Protein AF-0000000084533341 (afdb_homodimer)

Radius of gyration: 22.27 Å; Cα contacts (8 Å, |Δi|>4): 271; chains: 2; bounding box: 54×68×50 Å

Sequence (252 aa):
MRGFGELEAEIMDRLWGWGRPATVREVVDDLQRHRPVAYTTVTTVADILHTKGWLRRDKVGRAWVYEPTCSREAYTAQLMHQALETTPDRAGALLHFVDGMSGDEASALRAALDSALAQVKARDEEMRGFGELEAEIMDRLWGWGRPATVREVVDDLQRHRPVAYTTVTTVADILHTKGWLRRDKVGRAWVYEPTCSREAYTAQLMHQALETTPDRAGALLHFVDGMSGDEASALRAALDSALAQVKARDEE

Solvent-accessible surface area (backbone atoms only — not comparable to full-atom values): 13883 Å² total; per-residue (Å²): 122,81,74,70,52,72,68,55,40,53,53,48,50,49,42,62,70,66,70,50,71,42,36,63,64,58,52,44,60,57,46,47,75,80,41,92,67,55,68,68,57,53,47,50,52,51,49,50,35,32,75,72,56,51,28,44,73,45,78,54,92,93,39,60,29,37,34,67,67,62,53,70,32,48,50,36,16,50,46,30,51,46,31,50,67,75,44,92,53,47,59,56,15,46,36,43,37,50,66,72,45,51,74,68,52,50,50,44,43,49,51,30,47,52,52,47,52,52,49,52,52,52,57,66,73,98,122,83,76,70,53,73,67,54,40,54,53,48,51,50,42,62,70,66,71,48,71,42,36,64,64,59,53,43,60,57,45,47,74,80,40,91,68,55,67,68,57,53,47,50,51,52,48,50,37,32,75,72,56,51,28,43,73,44,77,53,92,95,38,60,29,39,33,68,67,61,53,72,31,48,52,34,17,51,47,30,51,46,29,49,66,74,43,92,54,48,61,55,14,45,36,42,37,51,67,70,46,51,74,68,51,49,51,42,46,49,51,29,49,52,53,47,51,52,49,52,52,52,56,66,72,97

Secondary structure (DSSP, 8-state):
-----HHHHHHHHHHHHHTS-EEHHHHHHHHTTTS---HHHHHHHHHHHHHTTSEEEEEETTEEEEEESS-HHHHHHHHHHHHHTT-S-HHHHHHHHHHT--HHHHHHHHHHHHHHHHHHHHHHH-/-----HHHHHHHHHHHHHTS-EEHHHHHHHHTTTS---HHHHHHHHHHHHHTTSEEEEEETTEEEEEESS-HHHHHHHHHHHHHTT-S-HHHHHHHHHHT--HHHHHHHHHHHHHHHHHHHHHHH-

Nearest PDB structures (foldseek):
  1okr-assembly1_A  TM=6.321E-01  e=1.311E-06  Staphylococcus aureus
  1sax-assembly1_A  TM=6.406E-01  e=5.487E-06  Staphylococcus aureus subsp. aureus N315
  2mh2-assembly1_A  TM=9.119E-01  e=1.331E-04  Mus musculus
  1xsd-assembly1_A-2  TM=6.302E-01  e=2.616E-05  Staphylococcus aureus
  1sd4-asse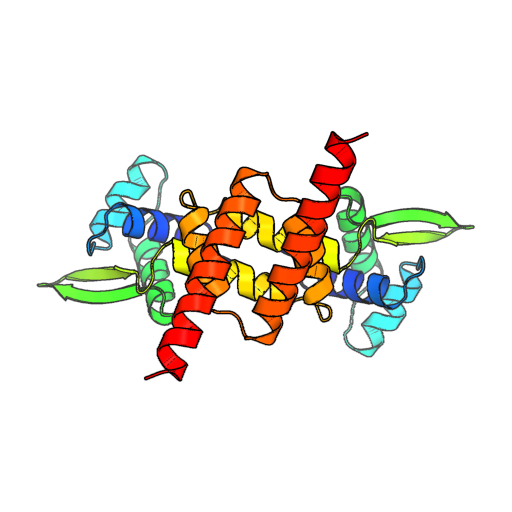mbly1_B  TM=6.349E-01  e=3.180E-05  Staphylococcus aureus

InterPro domains:
  IPR005650 BlaI transcriptional regulatory family [PF03965] (5-114)
  IPR036388 Winged helix-like DNA-binding domain superfamily [G3DSA:1.10.10.10] (1-68)
  IPR036390 Winged helix DNA-binding domain superfamily [SSF46785] (2-114)

Organism: Streptomyces rubellomurinus (strain ATCC 31215) (NCBI:txid359131)

pLDDT: mean 91.76, std 8.53, range [51.78, 98.25]

Structure (mmCIF, N/CA/C/O backbone):
data_AF-0000000084533341-model_v1
#
loop_
_entity.id
_entity.type
_entity.pdbx_description
1 polymer 'CopY family transcriptional regulator'
#
loop_
_atom_site.group_PDB
_atom_site.id
_atom_site.type_symbol
_atom_site.label_atom_id
_atom_site.label_alt_id
_atom_site.label_comp_id
_atom_site.label_asym_id
_atom_site.label_entity_id
_atom_site.label_seq_id
_atom_site.pdbx_PDB_ins_code
_atom_site.Cartn_x
_atom_site.Cartn_y
_atom_site.Cartn_z
_atom_site.occupancy
_atom_site.B_iso_or_equiv
_atom_site.auth_seq_id
_atom_site.auth_comp_id
_atom_site.auth_asym_id
_atom_site.auth_atom_id
_atom_site.pdbx_PDB_model_num
ATOM 1 N N . MET A 1 1 ? -1.725 3.102 -6.605 1 51.78 1 MET A N 1
ATOM 2 C CA . MET A 1 1 ? -1.116 4.395 -6.316 1 51.78 1 MET A CA 1
ATOM 3 C C . MET A 1 1 ? 0.041 4.246 -5.332 1 51.78 1 MET A C 1
ATOM 5 O O . MET A 1 1 ? -0.032 3.445 -4.398 1 51.78 1 MET A O 1
ATOM 9 N N . ARG A 1 2 ? 1.178 4.672 -5.773 1 65.75 2 ARG A N 1
ATOM 10 C CA . ARG A 1 2 ? 2.34 4.664 -4.891 1 65.75 2 ARG A CA 1
ATOM 11 C C . ARG A 1 2 ? 2.209 5.723 -3.805 1 65.75 2 ARG A C 1
ATOM 13 O O . ARG A 1 2 ? 1.542 6.742 -4 1 65.75 2 ARG A O 1
ATOM 20 N N . GLY A 1 3 ? 2.191 5.352 -2.463 1 83.88 3 GLY A N 1
ATOM 21 C CA . GLY A 1 3 ? 2.191 6.266 -1.331 1 83.88 3 GLY A CA 1
ATOM 22 C C . GLY A 1 3 ? 3.064 7.488 -1.549 1 83.88 3 GLY A C 1
ATOM 23 O O . GLY A 1 3 ? 3.502 7.75 -2.67 1 83.88 3 GLY A O 1
ATOM 24 N N . PHE A 1 4 ? 3.076 8.344 -0.683 1 92.31 4 PHE A N 1
ATOM 25 C CA . PHE A 1 4 ? 3.887 9.562 -0.708 1 92.31 4 PHE A CA 1
ATOM 26 C C . PHE A 1 4 ? 5.359 9.219 -0.891 1 92.31 4 PHE A C 1
ATOM 28 O O . PHE A 1 4 ? 5.855 8.242 -0.325 1 92.31 4 PHE A O 1
ATOM 35 N N . GLY A 1 5 ? 5.988 10.055 -1.793 1 91.69 5 GLY A N 1
ATOM 36 C CA . GLY A 1 5 ? 7.441 10.023 -1.729 1 91.69 5 GLY A CA 1
ATOM 37 C C . GLY A 1 5 ? 7.992 10.484 -0.394 1 91.69 5 GLY A C 1
ATOM 38 O O . GLY A 1 5 ? 7.238 10.945 0.469 1 91.69 5 GLY A O 1
ATOM 39 N N . GLU A 1 6 ? 9.305 10.422 -0.25 1 92.75 6 GLU A N 1
ATOM 40 C CA . GLU A 1 6 ? 9.938 10.703 1.035 1 92.75 6 GLU A CA 1
ATOM 41 C C . GLU A 1 6 ? 9.625 12.125 1.499 1 92.75 6 GLU A C 1
ATOM 43 O O . GLU A 1 6 ? 9.094 12.32 2.596 1 92.75 6 GLU A O 1
ATOM 48 N N . LEU A 1 7 ? 9.914 13.047 0.634 1 95.69 7 LEU A N 1
ATOM 49 C CA . LEU A 1 7 ? 9.719 14.438 1.029 1 95.69 7 LEU A CA 1
ATOM 50 C C . LEU A 1 7 ? 8.234 14.758 1.165 1 95.69 7 LEU A C 1
ATOM 52 O O . LEU A 1 7 ? 7.832 15.5 2.061 1 95.69 7 LEU A O 1
ATOM 56 N N . GLU A 1 8 ? 7.387 14.195 0.264 1 96.62 8 GLU A N 1
ATOM 57 C CA . GLU A 1 8 ? 5.941 14.367 0.374 1 96.62 8 GLU A CA 1
ATOM 58 C C . GLU A 1 8 ? 5.43 13.906 1.736 1 96.62 8 GLU A C 1
ATOM 60 O O . GLU A 1 8 ? 4.672 14.617 2.395 1 96.62 8 GLU A O 1
ATOM 65 N N . ALA A 1 9 ? 5.953 12.766 2.076 1 94.94 9 ALA A N 1
ATOM 66 C CA . ALA A 1 9 ? 5.547 12.18 3.352 1 94.94 9 ALA A CA 1
ATOM 67 C C . ALA A 1 9 ? 5.977 13.055 4.523 1 94.94 9 ALA A C 1
ATOM 69 O O . ALA A 1 9 ? 5.219 13.25 5.473 1 94.94 9 ALA A O 1
ATOM 70 N N . GLU A 1 10 ? 7.125 13.547 4.445 1 95.88 10 GLU A N 1
ATOM 71 C CA . GLU A 1 10 ? 7.645 14.391 5.516 1 95.88 10 GLU A CA 1
ATOM 72 C C . GLU A 1 10 ? 6.816 15.664 5.668 1 95.88 10 GLU A C 1
ATOM 74 O O . GLU A 1 10 ? 6.512 16.078 6.785 1 95.88 10 GLU A O 1
ATOM 79 N N . ILE A 1 11 ? 6.488 16.203 4.555 1 97.31 11 ILE A N 1
ATOM 80 C CA . ILE A 1 11 ? 5.688 17.422 4.574 1 97.31 11 ILE A CA 1
ATOM 81 C C . ILE A 1 11 ? 4.309 17.125 5.156 1 97.31 11 ILE A C 1
ATOM 83 O O . ILE A 1 11 ? 3.836 17.828 6.051 1 97.31 11 ILE A O 1
ATOM 87 N N . MET A 1 12 ? 3.717 16.094 4.703 1 97.38 12 MET A N 1
ATOM 88 C CA . MET A 1 12 ? 2.383 15.719 5.164 1 97.38 12 MET A CA 1
ATOM 89 C C . MET A 1 12 ? 2.393 15.383 6.652 1 97.38 12 MET A C 1
ATOM 91 O O . MET A 1 12 ? 1.493 15.789 7.391 1 97.38 12 MET A O 1
ATOM 95 N N . ASP A 1 13 ? 3.42 14.703 7.055 1 95.69 13 ASP A N 1
ATOM 96 C CA . ASP A 1 13 ? 3.539 14.336 8.461 1 95.69 13 ASP A CA 1
ATOM 97 C C . ASP A 1 13 ? 3.549 15.578 9.352 1 95.69 13 ASP A C 1
ATOM 99 O O . ASP A 1 13 ? 2.896 15.602 10.398 1 95.69 13 ASP A O 1
ATOM 103 N N . ARG A 1 14 ? 4.242 16.531 8.961 1 96.5 14 ARG A N 1
ATOM 104 C CA . ARG A 1 14 ? 4.328 17.766 9.742 1 96.5 14 ARG A CA 1
ATOM 105 C C . ARG A 1 14 ? 2.986 18.484 9.773 1 96.5 14 ARG A C 1
ATOM 107 O O . ARG A 1 14 ? 2.529 18.906 10.836 1 96.5 14 ARG A O 1
ATOM 114 N N . LEU A 1 15 ? 2.35 18.562 8.625 1 97.69 15 LEU A N 1
ATOM 115 C CA . LEU A 1 15 ? 1.081 19.281 8.555 1 97.69 15 LEU A CA 1
ATOM 116 C C . LEU A 1 15 ? 0.006 18.578 9.367 1 97.69 15 LEU A C 1
ATOM 118 O O . LEU A 1 15 ? -0.77 19.219 10.078 1 97.69 15 LEU A O 1
ATOM 122 N N . TRP A 1 16 ? -0.055 17.328 9.273 1 97.25 16 TRP A N 1
ATOM 123 C CA . TRP A 1 16 ? -0.99 16.562 10.086 1 97.25 16 TRP A CA 1
ATOM 124 C C . TRP A 1 16 ? -0.675 16.719 11.57 1 97.25 16 TRP A C 1
ATOM 126 O O . TRP A 1 16 ? -1.583 16.859 12.398 1 97.25 16 TRP A O 1
ATOM 136 N N . GLY A 1 17 ? 0.601 16.688 11.914 1 96.12 17 GLY A N 1
ATOM 137 C CA . GLY A 1 17 ? 1.03 16.812 13.297 1 96.12 17 GLY A CA 1
ATOM 138 C C . GLY A 1 17 ? 0.685 18.141 13.914 1 96.12 17 GLY A C 1
ATOM 139 O O . GLY A 1 17 ? 0.294 18.219 15.078 1 96.12 17 GLY A O 1
ATOM 140 N N . TRP A 1 18 ? 0.849 19.188 13.133 1 96.5 18 TRP A N 1
ATOM 141 C CA . TRP A 1 18 ? 0.58 20.531 13.625 1 96.5 18 TRP A CA 1
ATOM 142 C C . TRP A 1 18 ? -0.92 20.781 13.758 1 96.5 18 TRP A C 1
ATOM 144 O O . TRP A 1 18 ? -1.363 21.516 14.641 1 96.5 18 TRP A O 1
ATOM 154 N N . GLY A 1 19 ? -1.721 20.219 12.859 1 95.38 19 GLY A N 1
ATOM 155 C CA . GLY A 1 19 ? -3.166 20.359 12.93 1 95.38 19 GLY A CA 1
ATOM 156 C C . GLY A 1 19 ? -3.643 21.766 12.609 1 95.38 19 GLY A C 1
ATOM 157 O O . GLY A 1 19 ? -4.691 22.203 13.094 1 95.38 19 GLY A O 1
ATOM 158 N N . ARG A 1 20 ? -2.82 22.516 12.008 1 95.25 20 ARG A N 1
ATOM 159 C CA . ARG A 1 20 ? -3.125 23.875 11.578 1 95.25 20 ARG A CA 1
ATOM 160 C C . ARG A 1 20 ? -2.453 24.188 10.25 1 95.25 20 ARG A C 1
ATOM 162 O O . ARG A 1 20 ? -1.479 23.547 9.867 1 95.25 20 ARG A O 1
ATOM 169 N N . PRO A 1 21 ? -3.059 25.188 9.477 1 96.81 21 PRO A N 1
ATOM 170 C CA . PRO A 1 21 ? -2.373 25.625 8.266 1 96.81 21 PRO A CA 1
ATOM 171 C C . PRO A 1 21 ? -0.949 26.109 8.531 1 96.81 21 PRO A C 1
ATOM 173 O O . PRO A 1 21 ? -0.663 26.641 9.609 1 96.81 21 PRO A O 1
ATOM 176 N N . ALA A 1 22 ? -0.079 25.922 7.555 1 97.69 22 ALA A N 1
ATOM 177 C CA . ALA A 1 22 ? 1.312 26.328 7.719 1 97.69 22 ALA A CA 1
ATOM 178 C C . ALA A 1 22 ? 1.888 26.844 6.402 1 97.69 22 ALA A C 1
ATOM 180 O O . ALA A 1 22 ? 1.453 26.438 5.324 1 97.69 22 ALA A O 1
ATOM 181 N N . THR A 1 23 ? 2.865 27.719 6.512 1 97.06 23 THR A N 1
ATOM 182 C CA . THR A 1 23 ? 3.564 28.25 5.348 1 97.06 23 THR A CA 1
ATOM 183 C C . THR A 1 23 ? 4.707 27.328 4.934 1 97.06 23 THR A C 1
ATOM 185 O O . THR A 1 23 ? 5.164 26.5 5.73 1 97.06 23 THR A O 1
ATOM 188 N N . VAL A 1 24 ? 5.094 27.484 3.662 1 96.38 24 VAL A N 1
ATOM 189 C CA . VAL A 1 24 ? 6.258 26.75 3.191 1 96.38 24 VAL A CA 1
ATOM 190 C C . VAL A 1 24 ? 7.461 27.062 4.078 1 96.38 24 VAL A C 1
ATOM 192 O O . VAL A 1 24 ? 8.258 26.172 4.387 1 96.38 24 VAL A O 1
ATOM 195 N N . ARG A 1 25 ? 7.598 28.25 4.547 1 96.25 25 ARG A N 1
ATOM 196 C CA . ARG A 1 25 ? 8.711 28.656 5.395 1 96.25 25 ARG A CA 1
ATOM 197 C C . ARG A 1 25 ? 8.734 27.859 6.695 1 96.25 25 ARG A C 1
ATOM 199 O O . ARG A 1 25 ? 9.789 27.391 7.125 1 96.25 25 ARG A O 1
ATOM 206 N N . GLU A 1 26 ? 7.594 27.75 7.281 1 96.88 26 GLU A N 1
ATOM 207 C CA . GLU A 1 26 ? 7.5 26.984 8.516 1 96.88 26 GLU A CA 1
ATOM 208 C C . GLU A 1 26 ? 7.926 25.531 8.289 1 96.88 26 GLU A C 1
ATOM 210 O O . GLU A 1 26 ? 8.625 24.953 9.125 1 96.88 26 GLU A O 1
ATOM 215 N N . VAL A 1 27 ? 7.523 24.938 7.184 1 97.5 27 VAL A N 1
ATOM 216 C CA . VAL A 1 27 ? 7.844 23.562 6.852 1 97.5 27 VAL A CA 1
ATOM 217 C C . VAL A 1 27 ? 9.344 23.422 6.625 1 97.5 27 VAL A C 1
ATOM 219 O O . VAL A 1 27 ? 9.977 22.5 7.156 1 97.5 27 VAL A O 1
ATOM 222 N N . VAL A 1 28 ? 9.906 24.344 5.91 1 97.19 28 VAL A N 1
ATOM 223 C CA . VAL A 1 28 ? 11.336 24.312 5.594 1 97.19 28 VAL A CA 1
ATOM 224 C C . VAL A 1 28 ? 12.148 24.422 6.875 1 97.19 28 VAL A C 1
ATOM 226 O O . VAL A 1 28 ? 13.094 23.656 7.094 1 97.19 28 VAL A O 1
ATOM 229 N N . ASP A 1 29 ? 11.734 25.422 7.723 1 97.06 29 ASP A N 1
ATOM 230 C CA . ASP A 1 29 ? 12.453 25.641 8.977 1 97.06 29 ASP A CA 1
ATOM 231 C C . ASP A 1 29 ? 12.461 24.391 9.836 1 97.06 29 ASP A C 1
ATOM 233 O O . ASP A 1 29 ? 13.484 24.047 10.43 1 97.06 29 ASP A O 1
ATOM 237 N N . ASP A 1 30 ? 11.367 23.75 9.82 1 97.06 30 ASP A N 1
ATOM 238 C CA . ASP A 1 30 ? 11.266 22.547 10.641 1 97.06 30 ASP A CA 1
ATOM 239 C C . ASP A 1 30 ? 12.062 21.406 10.023 1 97.06 30 ASP A C 1
ATOM 241 O O . ASP A 1 30 ? 12.75 20.672 10.734 1 97.06 30 ASP A O 1
ATOM 245 N N . LEU A 1 31 ? 12 21.203 8.727 1 96.12 31 LEU A N 1
ATOM 246 C CA . LEU A 1 31 ? 12.688 20.125 8.031 1 96.12 31 LEU A CA 1
ATOM 247 C C . LEU A 1 31 ? 14.195 20.297 8.125 1 96.12 31 LEU A C 1
ATOM 249 O O . LEU A 1 31 ? 14.938 19.312 8.242 1 96.12 31 LEU A O 1
ATOM 253 N N . GLN A 1 32 ? 14.625 21.5 8.109 1 94.81 32 GLN A N 1
ATOM 254 C CA . GLN A 1 32 ? 16.062 21.797 8.086 1 94.81 32 GLN A CA 1
ATOM 255 C C . GLN A 1 32 ? 16.719 21.422 9.406 1 94.81 32 GLN A C 1
ATOM 257 O O . GLN A 1 32 ? 17.938 21.297 9.484 1 94.81 32 GLN A O 1
ATOM 262 N N . ARG A 1 33 ? 15.898 21.281 10.438 1 94.12 33 ARG A N 1
ATOM 263 C CA . ARG A 1 33 ? 16.438 20.828 11.711 1 94.12 33 ARG A CA 1
ATOM 264 C C . ARG A 1 33 ? 16.938 19.391 11.617 1 94.12 33 ARG A C 1
ATOM 266 O O . ARG A 1 33 ? 17.766 18.969 12.422 1 94.12 33 ARG A O 1
ATOM 273 N N . HIS A 1 34 ? 16.531 18.641 10.609 1 91.5 34 HIS A N 1
ATOM 274 C CA . HIS A 1 34 ? 16.859 17.219 10.523 1 91.5 34 HIS A CA 1
ATOM 275 C C . HIS A 1 34 ? 17.641 16.922 9.25 1 91.5 34 HIS A C 1
ATOM 277 O O . HIS A 1 34 ? 18.453 15.984 9.219 1 91.5 34 HIS A O 1
ATOM 283 N N . ARG A 1 35 ? 17.297 17.641 8.188 1 91.31 35 ARG A N 1
ATOM 284 C CA . ARG A 1 35 ? 18 17.422 6.922 1 91.31 35 ARG A CA 1
ATOM 285 C C . ARG A 1 35 ? 18.016 18.703 6.082 1 91.31 35 ARG A C 1
ATOM 287 O O . ARG A 1 35 ? 17.094 19.516 6.156 1 91.31 35 ARG A O 1
ATOM 294 N N . PRO A 1 36 ? 19.078 18.812 5.297 1 93.44 36 PRO A N 1
ATOM 295 C CA . PRO A 1 36 ? 19.125 19.953 4.395 1 93.44 36 PRO A CA 1
ATOM 296 C C . PRO A 1 36 ? 18.078 19.875 3.279 1 93.44 36 PRO A C 1
ATOM 298 O O . PRO A 1 36 ? 17.969 18.828 2.623 1 93.44 36 PRO A O 1
ATOM 301 N N . VAL A 1 37 ? 17.266 20.844 3.105 1 95.06 37 VAL A N 1
ATOM 302 C CA . VAL A 1 37 ? 16.281 20.938 2.039 1 95.06 37 VAL A CA 1
ATOM 303 C C . VAL A 1 37 ? 16.125 22.391 1.593 1 95.06 37 VAL A C 1
ATOM 305 O O . VAL A 1 37 ? 16.109 23.297 2.422 1 95.06 37 VAL A O 1
ATOM 308 N N . ALA A 1 38 ? 16.109 22.641 0.304 1 96.25 38 ALA A N 1
ATOM 309 C CA . ALA A 1 38 ? 15.969 23.984 -0.237 1 96.25 38 ALA A CA 1
ATOM 310 C C . ALA A 1 38 ? 14.516 24.438 -0.191 1 96.25 38 ALA A C 1
ATOM 312 O O . ALA A 1 38 ? 13.602 23.641 -0.379 1 96.25 38 ALA A O 1
ATOM 313 N N . TYR A 1 39 ? 14.375 25.781 -0.052 1 96.31 39 TYR A N 1
ATOM 314 C CA . TYR A 1 39 ? 13.047 26.375 -0.06 1 96.31 39 TYR A CA 1
ATOM 315 C C . TYR A 1 39 ? 12.312 26.062 -1.355 1 96.31 39 TYR A C 1
ATOM 317 O O . TYR A 1 39 ? 11.148 25.656 -1.33 1 96.31 39 TYR A O 1
ATOM 325 N N . THR A 1 40 ? 12.922 26.062 -2.457 1 96.31 40 THR A N 1
ATOM 326 C CA . THR A 1 40 ? 12.297 25.859 -3.76 1 96.31 40 THR A CA 1
ATOM 327 C C . THR A 1 40 ? 11.852 24.422 -3.924 1 96.31 40 THR A C 1
ATOM 329 O O . THR A 1 40 ? 10.828 24.141 -4.562 1 96.31 40 THR A O 1
ATOM 332 N N . THR A 1 41 ? 12.609 23.547 -3.314 1 96.31 41 THR A N 1
ATOM 333 C CA . THR A 1 41 ? 12.266 22.125 -3.359 1 96.31 41 THR A CA 1
ATOM 334 C C . THR A 1 41 ? 10.961 21.875 -2.605 1 96.31 41 THR A C 1
ATOM 336 O O . THR A 1 41 ? 10.07 21.188 -3.117 1 96.31 41 THR A O 1
ATOM 339 N N . VAL A 1 42 ? 10.938 22.453 -1.425 1 97.56 42 VAL A N 1
ATOM 340 C CA . VAL A 1 42 ? 9.75 22.266 -0.607 1 97.56 42 VAL A CA 1
ATOM 341 C C . VAL A 1 42 ? 8.547 22.938 -1.276 1 97.56 42 VAL A C 1
ATOM 343 O O . VAL A 1 42 ? 7.449 22.375 -1.303 1 97.56 42 VAL A O 1
ATOM 346 N N . THR A 1 43 ? 8.781 24.031 -1.85 1 97.19 43 THR A N 1
ATOM 347 C CA . THR A 1 43 ? 7.723 24.734 -2.553 1 97.19 43 THR A CA 1
ATOM 348 C C . THR A 1 43 ? 7.172 23.891 -3.699 1 97.19 43 THR A C 1
ATOM 350 O O . THR A 1 43 ? 5.953 23.766 -3.85 1 97.19 43 THR A O 1
ATOM 353 N N . THR A 1 44 ? 8 23.328 -4.41 1 97.75 44 THR A N 1
ATOM 354 C CA . THR A 1 44 ? 7.617 22.5 -5.547 1 97.75 44 THR A CA 1
ATOM 355 C C . THR A 1 44 ? 6.816 21.281 -5.09 1 97.75 44 THR A C 1
ATOM 357 O O . THR A 1 44 ? 5.773 20.969 -5.668 1 97.75 44 THR A O 1
ATOM 360 N N . VAL A 1 45 ? 7.289 20.672 -4.082 1 98.19 45 VAL A N 1
ATOM 361 C CA . VAL A 1 45 ? 6.621 19.469 -3.6 1 98.19 45 VAL A CA 1
ATOM 362 C C . VAL A 1 45 ? 5.258 19.828 -3.014 1 98.19 45 VAL A C 1
ATOM 364 O O . VAL A 1 45 ? 4.281 19.109 -3.203 1 98.19 45 VAL A O 1
ATOM 367 N N . ALA A 1 46 ? 5.191 20.953 -2.301 1 98 46 ALA A N 1
ATOM 368 C CA . ALA A 1 46 ? 3.912 21.422 -1.767 1 98 46 ALA A CA 1
ATOM 369 C C . ALA A 1 46 ? 2.92 21.703 -2.891 1 98 46 ALA A C 1
ATOM 371 O O . ALA A 1 46 ? 1.734 21.375 -2.777 1 98 46 ALA A O 1
ATOM 372 N N . ASP A 1 47 ? 3.402 22.25 -3.941 1 97.25 47 ASP A N 1
ATOM 373 C CA . ASP A 1 47 ? 2.561 22.547 -5.102 1 97.25 47 ASP A CA 1
ATOM 374 C C . ASP A 1 47 ? 2.055 21.25 -5.746 1 97.25 47 ASP A C 1
ATOM 376 O O . ASP A 1 47 ? 0.909 21.188 -6.191 1 97.25 47 ASP A O 1
ATOM 380 N N . ILE A 1 48 ? 2.914 20.297 -5.832 1 97.88 48 ILE A N 1
ATOM 381 C CA . ILE A 1 48 ? 2.535 19 -6.367 1 97.88 48 ILE A CA 1
ATOM 382 C C . ILE A 1 48 ? 1.449 18.375 -5.488 1 97.88 48 ILE A C 1
ATOM 384 O O . ILE A 1 48 ? 0.45 17.859 -6 1 97.88 48 ILE A O 1
ATOM 388 N N . LEU A 1 49 ? 1.663 18.453 -4.234 1 98.06 49 LEU A N 1
ATOM 389 C CA . LEU A 1 49 ? 0.68 17.922 -3.303 1 98.06 49 LEU A CA 1
ATOM 390 C C . LEU A 1 49 ? -0.657 18.641 -3.447 1 98.06 49 LEU A C 1
ATOM 392 O O . LEU A 1 49 ? -1.717 18.016 -3.354 1 98.06 49 LEU A O 1
ATOM 396 N N . HIS A 1 50 ? -0.598 19.906 -3.646 1 98.06 50 HIS A N 1
ATOM 397 C CA . HIS A 1 50 ? -1.808 20.688 -3.869 1 98.06 50 HIS A CA 1
ATOM 398 C C . HIS A 1 50 ? -2.498 20.281 -5.164 1 98.06 50 HIS A C 1
ATOM 400 O O . HIS A 1 50 ? -3.715 20.094 -5.191 1 98.06 50 HIS A O 1
ATOM 406 N N . THR A 1 51 ? -1.733 20.141 -6.234 1 97.44 51 THR A N 1
ATOM 407 C CA . THR A 1 51 ? -2.275 19.766 -7.539 1 97.44 51 THR A CA 1
ATOM 408 C C . THR A 1 51 ? -2.93 18.391 -7.477 1 97.44 51 THR A C 1
ATOM 410 O O . THR A 1 51 ? -3.949 18.156 -8.125 1 97.44 51 THR A O 1
ATOM 413 N N . LYS A 1 52 ? -2.359 17.562 -6.656 1 95.25 52 LYS A N 1
ATOM 414 C CA . LYS A 1 52 ? -2.887 16.203 -6.52 1 95.25 52 LYS A CA 1
ATOM 415 C C . LYS A 1 52 ? -4.09 16.172 -5.578 1 95.25 52 LYS A C 1
ATOM 417 O O . LYS A 1 52 ? -4.707 15.125 -5.387 1 95.25 52 LYS A O 1
ATOM 422 N N . GLY A 1 53 ? -4.348 17.266 -4.926 1 96.81 53 GLY A N 1
ATOM 423 C CA . GLY A 1 53 ? -5.539 17.375 -4.102 1 96.81 53 GLY A CA 1
ATOM 424 C C . GLY A 1 53 ? -5.301 17.016 -2.648 1 96.81 53 GLY A C 1
ATOM 425 O O . GLY A 1 53 ? -6.242 16.922 -1.86 1 96.81 53 GLY A O 1
ATOM 426 N N . TRP A 1 54 ? -4.039 16.844 -2.232 1 96.94 54 TRP A N 1
ATOM 427 C CA . TRP A 1 54 ? -3.721 16.438 -0.865 1 96.94 54 TRP A CA 1
ATOM 428 C C . TRP A 1 54 ? -3.621 17.656 0.047 1 96.94 54 TRP A C 1
ATOM 430 O O . TRP A 1 54 ? -3.74 17.531 1.269 1 96.94 54 TRP A O 1
ATOM 440 N N . LEU A 1 55 ? -3.398 18.797 -0.571 1 98.25 55 LEU A N 1
ATOM 441 C CA . LEU A 1 55 ? -3.338 20.062 0.165 1 98.25 55 LEU A CA 1
ATOM 442 C C . LEU A 1 55 ? -4.273 21.094 -0.45 1 98.25 55 LEU A C 1
ATOM 444 O O . LEU A 1 55 ? -4.457 21.125 -1.669 1 98.25 55 LEU A O 1
ATOM 448 N N . ARG A 1 56 ? -4.824 21.828 0.357 1 98 56 ARG A N 1
ATOM 449 C CA . ARG A 1 56 ? -5.434 23.094 -0.061 1 98 56 ARG A CA 1
ATOM 450 C C . ARG A 1 56 ? -4.578 24.281 0.355 1 98 56 ARG A C 1
ATOM 452 O O . ARG A 1 56 ? -3.855 24.219 1.352 1 98 56 ARG A O 1
ATOM 459 N N . ARG A 1 57 ? -4.664 25.297 -0.442 1 95.88 57 ARG A N 1
ATOM 460 C CA . ARG A 1 57 ? -3.871 26.469 -0.087 1 95.88 57 ARG A CA 1
ATOM 461 C C . ARG A 1 57 ? -4.723 27.734 -0.122 1 95.88 57 ARG A C 1
ATOM 463 O O . ARG A 1 57 ? -5.664 27.828 -0.909 1 95.88 57 ARG A O 1
ATOM 470 N N . ASP A 1 58 ? -4.414 28.531 0.787 1 95.31 58 ASP A N 1
ATOM 471 C CA . ASP A 1 58 ? -5.027 29.859 0.874 1 95.31 58 ASP A CA 1
ATOM 472 C C . ASP A 1 58 ? -3.969 30.938 0.999 1 95.31 58 ASP A C 1
ATOM 474 O O . ASP A 1 58 ? -2.852 30.688 1.449 1 95.31 58 ASP A O 1
ATOM 478 N N . LYS A 1 59 ? -4.387 32.062 0.529 1 93.06 59 LYS A N 1
ATOM 479 C CA . LYS A 1 59 ? -3.471 33.188 0.646 1 93.06 59 LYS A CA 1
ATOM 480 C C . LYS A 1 59 ? -3.717 33.969 1.935 1 93.06 59 LYS A C 1
ATOM 482 O O . LYS A 1 59 ? -4.852 34.344 2.225 1 93.06 59 LYS A O 1
ATOM 487 N N . VAL A 1 60 ? -2.748 34.094 2.711 1 90.62 60 VAL A N 1
ATOM 488 C CA . VAL A 1 60 ? -2.783 34.906 3.904 1 90.62 60 VAL A CA 1
ATOM 489 C C . VAL A 1 60 ? -1.69 35.969 3.822 1 90.62 60 VAL A C 1
ATOM 491 O O . VAL A 1 60 ? -0.506 35.688 3.982 1 90.62 60 VAL A O 1
ATOM 494 N N . GLY A 1 61 ? -2.166 37.312 3.725 1 93.25 61 GLY A N 1
ATOM 495 C CA . GLY A 1 61 ? -1.177 38.344 3.426 1 93.25 61 GLY A CA 1
ATOM 496 C C . GLY A 1 61 ? -0.435 38.094 2.127 1 93.25 61 GLY A C 1
ATOM 497 O O . GLY A 1 61 ? -1.053 37.969 1.066 1 93.25 61 GLY A O 1
ATOM 498 N N . ARG A 1 62 ? 0.842 37.938 2.182 1 91.69 62 ARG A N 1
ATOM 499 C CA . ARG A 1 62 ? 1.653 37.719 0.985 1 91.69 62 ARG A CA 1
ATOM 500 C C . ARG A 1 62 ? 2.131 36.281 0.879 1 91.69 62 ARG A C 1
ATOM 502 O O . ARG A 1 62 ? 2.912 35.938 -0.012 1 91.69 62 ARG A O 1
ATOM 509 N N . ALA A 1 63 ? 1.581 35.469 1.759 1 92 63 ALA A N 1
ATOM 510 C CA . ALA A 1 63 ? 2.102 34.094 1.767 1 92 63 ALA A CA 1
ATOM 511 C C . ALA A 1 63 ? 0.979 33.094 1.581 1 92 63 ALA A C 1
ATOM 513 O O . ALA A 1 63 ? -0.141 33.312 2.057 1 92 63 ALA A O 1
ATOM 514 N N . TRP A 1 64 ? 1.378 32.031 0.852 1 93.94 64 TRP A N 1
ATOM 515 C CA . TRP A 1 64 ? 0.487 30.875 0.777 1 93.94 64 TRP A CA 1
ATOM 516 C C . TRP A 1 64 ? 0.564 30.047 2.053 1 93.94 64 TRP A C 1
ATOM 518 O O . TRP A 1 64 ? 1.65 29.828 2.596 1 93.94 64 TRP A O 1
ATOM 528 N N . VAL A 1 65 ? -0.653 29.609 2.486 1 97.31 65 VAL A N 1
ATOM 529 C CA . VAL A 1 65 ? -0.709 28.672 3.6 1 97.31 65 VAL A CA 1
ATOM 530 C C . VAL A 1 65 ? -1.355 27.359 3.139 1 97.31 65 VAL A C 1
ATOM 532 O O . VAL A 1 65 ? -2.334 27.375 2.387 1 97.31 65 VAL A O 1
ATOM 535 N N . TYR A 1 66 ? -0.781 26.266 3.613 1 98.12 66 TYR A N 1
ATOM 536 C CA . TYR A 1 66 ? -1.223 24.953 3.172 1 98.12 66 TYR A CA 1
ATOM 537 C C . TYR A 1 66 ? -1.859 24.172 4.316 1 98.12 66 TYR A C 1
ATOM 539 O O . TYR A 1 66 ? -1.399 24.25 5.461 1 98.12 66 TYR A O 1
ATOM 547 N N . GLU A 1 67 ? -2.879 23.422 3.975 1 98 67 GLU A N 1
ATOM 548 C CA . GLU A 1 67 ? -3.549 22.531 4.922 1 98 67 GLU A CA 1
ATOM 549 C C . GLU A 1 67 ? -3.951 21.219 4.258 1 98 67 GLU A C 1
ATOM 551 O O . GLU A 1 67 ? -4.414 21.203 3.117 1 98 67 GLU A O 1
ATOM 556 N N . PRO A 1 68 ? -3.809 20.109 5.027 1 98.19 68 PRO A N 1
ATOM 557 C CA . PRO A 1 68 ? -4.219 18.828 4.449 1 98.19 68 PRO A CA 1
ATOM 558 C C . PRO A 1 68 ? -5.711 18.766 4.145 1 98.19 68 PRO A C 1
ATOM 560 O O . PRO A 1 68 ? -6.523 19.281 4.91 1 98.19 68 PRO A O 1
ATOM 563 N N . THR A 1 69 ? -6.086 18.078 3.029 1 97.88 69 THR A N 1
ATOM 564 C CA . THR A 1 69 ? -7.48 17.953 2.627 1 97.88 69 THR A CA 1
ATOM 565 C C . THR A 1 69 ? -8.109 16.703 3.23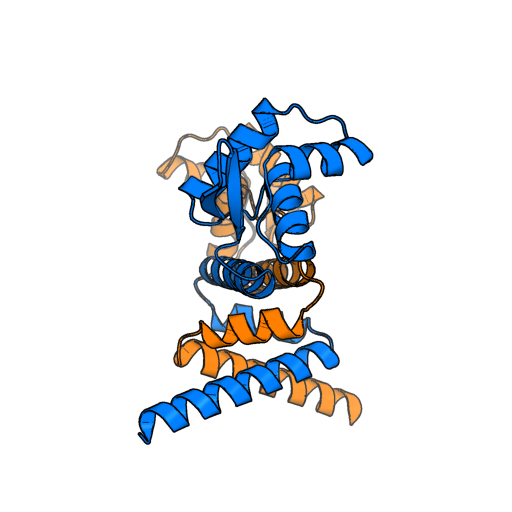2 1 97.88 69 THR A C 1
ATOM 567 O O . THR A 1 69 ? -9.312 16.484 3.094 1 97.88 69 THR A O 1
ATOM 570 N N . CYS A 1 70 ? -7.305 15.891 3.938 1 96.25 70 CYS A N 1
ATOM 571 C CA . CYS A 1 70 ? -7.777 14.68 4.605 1 96.25 70 CYS A CA 1
ATOM 572 C C . CYS A 1 70 ? -6.934 14.375 5.836 1 96.25 70 CYS A C 1
ATOM 574 O O . CYS A 1 70 ? -5.84 14.914 5.996 1 96.25 70 CYS A O 1
ATOM 576 N N . SER A 1 71 ? -7.5 13.586 6.738 1 96.38 71 SER A N 1
ATOM 577 C CA . SER A 1 71 ? -6.746 13.172 7.922 1 96.38 71 SER A CA 1
ATOM 578 C C . SER A 1 71 ? -5.707 12.109 7.574 1 96.38 71 SER A C 1
ATOM 580 O O . SER A 1 71 ? -5.766 11.508 6.504 1 96.38 71 SER A O 1
ATOM 582 N N . ARG A 1 72 ? -4.77 11.945 8.453 1 95.88 72 ARG A N 1
ATOM 583 C CA . ARG A 1 72 ? -3.773 10.891 8.305 1 95.88 72 ARG A CA 1
ATOM 584 C C . ARG A 1 72 ? -4.438 9.523 8.203 1 95.88 72 ARG A C 1
ATOM 586 O O . ARG A 1 72 ? -4.039 8.695 7.383 1 95.88 72 ARG A O 1
ATOM 593 N N . GLU A 1 73 ? -5.457 9.367 8.953 1 95.5 73 GLU A N 1
ATOM 594 C CA . GLU A 1 73 ? -6.184 8.102 8.984 1 95.5 73 GLU A CA 1
ATOM 595 C C . GLU A 1 73 ? -6.902 7.848 7.66 1 95.5 73 GLU A C 1
ATOM 597 O O . GLU A 1 73 ? -6.918 6.723 7.164 1 95.5 73 GLU A O 1
ATOM 602 N N . ALA A 1 74 ? -7.484 8.867 7.113 1 95.88 74 ALA A N 1
ATOM 603 C CA . ALA A 1 74 ? -8.164 8.75 5.828 1 95.88 74 ALA A CA 1
ATOM 604 C C . ALA A 1 74 ? -7.18 8.406 4.715 1 95.88 74 ALA A C 1
ATOM 606 O O . ALA A 1 74 ? -7.492 7.621 3.818 1 95.88 74 ALA A O 1
ATOM 607 N N . TYR A 1 75 ? -6.027 9.016 4.801 1 95.5 75 TYR A N 1
ATOM 608 C CA . TYR A 1 75 ? -4.988 8.711 3.826 1 95.5 75 TYR A CA 1
ATOM 609 C C . TYR A 1 75 ? -4.555 7.254 3.924 1 95.5 75 TYR A C 1
ATOM 611 O O . TYR A 1 75 ? -4.422 6.57 2.906 1 95.5 75 TYR A O 1
ATOM 619 N N . THR A 1 76 ? -4.309 6.773 5.102 1 95.5 76 THR A N 1
ATOM 620 C CA . THR A 1 76 ? -3.928 5.383 5.324 1 95.5 76 THR A CA 1
ATOM 621 C C . THR A 1 76 ? -4.992 4.438 4.773 1 95.5 76 THR A C 1
ATOM 623 O O . THR A 1 76 ? -4.668 3.453 4.105 1 95.5 76 THR A O 1
ATOM 626 N N . ALA A 1 77 ? -6.25 4.766 5.008 1 95.38 77 ALA A N 1
ATOM 627 C CA . ALA A 1 77 ? -7.355 3.967 4.484 1 95.38 77 ALA A CA 1
ATOM 628 C C . ALA A 1 77 ? -7.328 3.92 2.961 1 95.38 77 ALA A C 1
ATOM 630 O O . ALA A 1 77 ? -7.609 2.881 2.359 1 95.38 77 ALA A O 1
ATOM 631 N N . GLN A 1 78 ? -7.066 5.047 2.367 1 94.31 78 GLN A N 1
ATOM 632 C CA . GLN A 1 78 ? -6.98 5.098 0.912 1 94.31 78 GLN A CA 1
ATOM 633 C C . GLN A 1 78 ? -5.879 4.176 0.392 1 94.31 78 GLN A C 1
ATOM 635 O O . GLN A 1 78 ? -6.055 3.508 -0.63 1 94.31 78 GLN A O 1
ATOM 640 N N . LEU A 1 79 ? -4.797 4.141 1.118 1 94.62 79 LEU A N 1
ATOM 641 C CA . LEU A 1 79 ? -3.715 3.234 0.747 1 94.62 79 LEU A CA 1
ATOM 642 C C . LEU A 1 79 ? -4.168 1.781 0.832 1 94.62 79 LEU A C 1
ATOM 644 O O . LEU A 1 79 ? -3.824 0.967 -0.028 1 94.62 79 LEU A O 1
ATOM 648 N N . MET A 1 80 ? -4.898 1.485 1.829 1 95.25 80 MET A N 1
ATOM 649 C CA . MET A 1 80 ? -5.414 0.13 1.996 1 95.25 80 MET A CA 1
ATOM 650 C C . MET A 1 80 ? -6.363 -0.234 0.859 1 95.25 80 MET A C 1
ATOM 652 O O . MET A 1 80 ? -6.32 -1.352 0.342 1 95.25 80 MET A O 1
ATOM 656 N N . HIS A 1 81 ? -7.203 0.706 0.458 1 94.69 81 HIS A N 1
ATOM 657 C CA . HIS A 1 81 ? -8.109 0.457 -0.659 1 94.69 81 HIS A CA 1
ATOM 658 C C . HIS A 1 81 ? -7.332 0.21 -1.949 1 94.69 81 HIS A C 1
ATOM 660 O O . HIS A 1 81 ? -7.684 -0.681 -2.727 1 94.69 81 HIS A O 1
ATOM 666 N N . GLN A 1 82 ? -6.359 0.98 -2.127 1 93.12 82 GLN A N 1
ATOM 667 C CA . GLN A 1 82 ? -5.535 0.814 -3.318 1 93.12 82 GLN A CA 1
ATOM 668 C C . GLN A 1 82 ? -4.883 -0.565 -3.348 1 93.12 82 GLN A C 1
ATOM 670 O O . GLN A 1 82 ? -4.812 -1.201 -4.402 1 93.12 82 GLN A O 1
ATOM 675 N N . ALA A 1 83 ? -4.406 -0.987 -2.188 1 93.62 83 ALA A N 1
ATOM 676 C CA . ALA A 1 83 ? -3.848 -2.332 -2.084 1 93.62 83 ALA A CA 1
ATOM 677 C C . ALA A 1 83 ? -4.883 -3.387 -2.465 1 93.62 83 ALA A C 1
ATOM 679 O O . ALA A 1 83 ? -4.594 -4.293 -3.25 1 93.62 83 ALA A O 1
ATOM 680 N N . LEU A 1 84 ? -6.055 -3.25 -1.996 1 93.12 84 LEU A N 1
ATOM 681 C CA . LEU A 1 84 ? -7.125 -4.211 -2.227 1 93.12 84 LEU A CA 1
ATOM 682 C C . LEU A 1 84 ? -7.52 -4.242 -3.699 1 93.12 84 LEU A C 1
ATOM 684 O O . LEU A 1 84 ? -7.949 -5.281 -4.211 1 93.12 84 LEU A O 1
ATOM 688 N N . GLU A 1 85 ? -7.305 -3.189 -4.426 1 91 85 GLU A N 1
ATOM 689 C CA . GLU A 1 85 ? -7.68 -3.076 -5.832 1 91 85 GLU A CA 1
ATOM 690 C C . GLU A 1 85 ? -6.727 -3.867 -6.727 1 91 85 GLU A C 1
ATOM 692 O O . GLU A 1 85 ? -7.027 -4.125 -7.891 1 91 85 GLU A O 1
ATOM 697 N N . THR A 1 86 ? -5.605 -4.266 -6.156 1 88.5 86 THR A N 1
ATOM 698 C CA . THR A 1 86 ? -4.582 -4.914 -6.969 1 88.5 86 THR A CA 1
ATOM 699 C C . THR A 1 86 ? -4.902 -6.395 -7.16 1 88.5 86 THR A C 1
ATOM 701 O O . THR A 1 86 ? -4.199 -7.094 -7.895 1 88.5 86 THR A O 1
ATOM 704 N N . THR A 1 87 ? -5.902 -6.883 -6.512 1 91.25 87 THR A N 1
ATOM 705 C CA . THR A 1 87 ? -6.215 -8.305 -6.609 1 91.25 87 THR A CA 1
ATOM 706 C C . THR A 1 87 ? -7.645 -8.508 -7.102 1 91.25 87 THR A C 1
ATOM 708 O O . THR A 1 87 ? -8.555 -7.773 -6.711 1 91.25 87 THR A O 1
ATOM 711 N N . PRO A 1 88 ? -7.801 -9.516 -7.992 1 91.62 88 PRO A N 1
ATOM 712 C CA . PRO A 1 88 ? -9.172 -9.859 -8.383 1 91.62 88 PRO A CA 1
ATOM 713 C C . PRO A 1 88 ? -9.945 -10.555 -7.258 1 91.62 88 PRO A C 1
ATOM 715 O O . PRO A 1 88 ? -11.164 -10.422 -7.176 1 91.62 88 PRO A O 1
ATOM 718 N N . ASP A 1 89 ? -9.297 -11.281 -6.41 1 92.94 89 ASP A N 1
ATOM 719 C CA . ASP A 1 89 ? -9.93 -11.984 -5.301 1 92.94 89 ASP A CA 1
ATOM 720 C C . ASP A 1 89 ? -9.852 -11.172 -4.012 1 92.94 89 ASP A C 1
ATOM 722 O O . ASP A 1 89 ? -9.047 -11.469 -3.127 1 92.94 89 ASP A O 1
ATOM 726 N N . ARG A 1 90 ? -10.773 -10.266 -3.893 1 92.94 90 ARG A N 1
ATOM 727 C CA . ARG A 1 90 ? -10.773 -9.352 -2.754 1 92.94 90 ARG A CA 1
ATOM 728 C C . ARG A 1 90 ? -11.102 -10.086 -1.46 1 92.94 90 ARG A C 1
ATOM 730 O O . ARG A 1 90 ? -10.492 -9.828 -0.419 1 92.94 90 ARG A O 1
ATOM 737 N N . ALA A 1 91 ? -12.008 -10.969 -1.566 1 91.81 91 ALA A N 1
ATOM 738 C CA . ALA A 1 91 ? -12.398 -11.734 -0.387 1 91.81 91 ALA A CA 1
ATOM 739 C C . ALA A 1 91 ? -11.227 -12.539 0.164 1 91.81 91 ALA A C 1
ATOM 741 O O . ALA A 1 91 ? -11.008 -12.57 1.377 1 91.81 91 ALA A O 1
ATOM 742 N N . GLY A 1 92 ? -10.484 -13.195 -0.719 1 93.88 92 GLY A N 1
ATOM 743 C CA . GLY A 1 92 ? -9.297 -13.922 -0.299 1 93.88 92 GLY A CA 1
ATOM 744 C C . GLY A 1 92 ? -8.258 -13.039 0.357 1 93.88 92 GLY A C 1
ATOM 745 O O . GLY A 1 92 ? -7.645 -13.43 1.354 1 93.88 92 GLY A O 1
ATOM 746 N N . ALA A 1 93 ? -8.055 -11.883 -0.186 1 95.31 93 ALA A N 1
ATOM 747 C CA . ALA A 1 93 ? -7.09 -10.938 0.367 1 95.31 93 ALA A CA 1
ATOM 748 C C . ALA A 1 93 ? -7.508 -10.484 1.766 1 95.31 93 ALA A C 1
ATOM 750 O O . ALA A 1 93 ? -6.672 -10.406 2.672 1 95.31 93 ALA A O 1
ATOM 751 N N . LEU A 1 94 ? -8.781 -10.203 1.91 1 94.88 94 LEU A N 1
ATOM 752 C CA . LEU A 1 94 ? -9.297 -9.758 3.203 1 94.88 94 LEU A CA 1
ATOM 753 C C . LEU A 1 94 ? -9.141 -10.852 4.254 1 94.88 94 LEU A C 1
ATOM 755 O O . LEU A 1 94 ? -8.82 -10.57 5.41 1 94.88 94 LEU A O 1
ATOM 759 N N . LEU A 1 95 ? -9.328 -12.109 3.842 1 93.12 95 LEU A N 1
ATOM 760 C CA . LEU A 1 95 ? -9.117 -13.234 4.742 1 93.12 95 LEU A CA 1
ATOM 761 C C . LEU A 1 95 ? -7.668 -13.297 5.215 1 93.12 95 LEU A C 1
ATOM 763 O O . LEU A 1 95 ? -7.406 -13.453 6.406 1 93.12 95 LEU A O 1
ATOM 767 N N . HIS A 1 96 ? -6.742 -13.18 4.297 1 94.69 96 HIS A N 1
ATOM 768 C CA . HIS A 1 96 ? -5.324 -13.18 4.648 1 94.69 96 HIS A CA 1
ATOM 769 C C . HIS A 1 96 ? -4.973 -11.984 5.523 1 94.69 96 HIS A C 1
ATOM 771 O O . HIS A 1 96 ? -4.152 -12.102 6.438 1 94.69 96 HIS A O 1
ATOM 777 N N . PHE A 1 97 ? -5.582 -10.836 5.27 1 96.06 97 PHE A N 1
ATOM 778 C CA . PHE A 1 97 ? -5.352 -9.609 6.027 1 96.06 97 PHE A CA 1
ATOM 779 C C . PHE A 1 97 ? -5.734 -9.797 7.492 1 96.06 97 PHE A C 1
ATOM 781 O O . PHE A 1 97 ? -4.961 -9.461 8.391 1 96.06 97 PHE A O 1
ATOM 788 N N . VAL A 1 98 ? -6.844 -10.398 7.684 1 94.62 98 VAL A N 1
ATOM 789 C CA . VAL A 1 98 ? -7.363 -10.617 9.031 1 94.62 98 VAL A CA 1
ATOM 790 C C . VAL A 1 98 ? -6.516 -11.664 9.75 1 94.62 98 VAL A C 1
ATOM 792 O O . VAL A 1 98 ? -6.227 -11.523 10.938 1 94.62 98 VAL A O 1
ATOM 795 N N . ASP A 1 99 ? -6.129 -12.656 9.062 1 92.06 99 ASP A N 1
ATOM 796 C CA . ASP A 1 99 ? -5.324 -13.734 9.633 1 92.06 99 ASP A CA 1
ATOM 797 C C . ASP A 1 99 ? -4.004 -13.195 10.188 1 92.06 99 ASP A C 1
ATOM 799 O O . ASP A 1 99 ? -3.445 -13.766 11.133 1 92.06 99 ASP A O 1
ATOM 803 N N . GLY A 1 100 ? -3.566 -12.109 9.633 1 92 100 GLY A N 1
ATOM 804 C CA . GLY A 1 100 ? -2.289 -11.547 10.039 1 92 100 GLY A CA 1
ATOM 805 C C . GLY A 1 100 ? -2.422 -10.477 11.102 1 92 100 GLY A C 1
ATOM 806 O O . GLY A 1 100 ? -1.431 -9.852 11.492 1 92 100 GLY A O 1
ATOM 807 N N . MET A 1 101 ? -3.541 -10.305 11.633 1 91.5 101 MET A N 1
ATOM 808 C CA . MET A 1 101 ? -3.777 -9.242 12.609 1 91.5 101 MET A CA 1
ATOM 809 C C . MET A 1 101 ? -3.584 -9.766 14.031 1 91.5 101 MET A C 1
ATOM 811 O O . MET A 1 101 ? -3.832 -10.945 14.305 1 91.5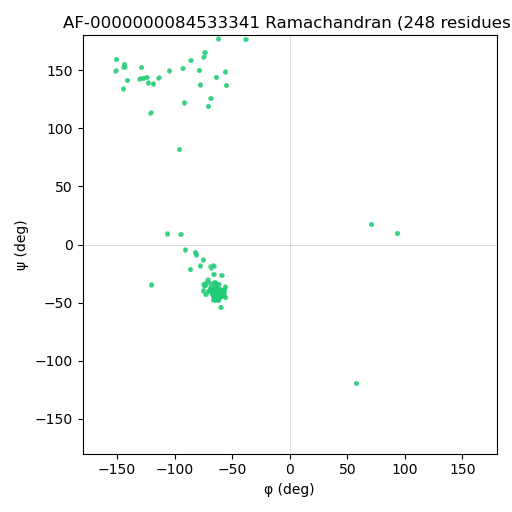 101 MET A O 1
ATOM 815 N N . SER A 1 102 ? -3.195 -8.734 14.805 1 87.38 102 SER A N 1
ATOM 816 C CA . SER A 1 102 ? -3.215 -9.031 16.234 1 87.38 102 SER A CA 1
ATOM 817 C C . SER A 1 102 ? -4.641 -9.086 16.766 1 87.38 102 SER A C 1
ATOM 819 O O . SER A 1 102 ? -5.574 -8.625 16.109 1 87.38 102 SER A O 1
ATOM 821 N N . GLY A 1 103 ? -4.793 -9.648 18 1 84.56 103 GLY A N 1
ATOM 822 C CA . GLY A 1 103 ? -6.098 -9.672 18.641 1 84.56 103 GLY A CA 1
ATOM 823 C C . GLY A 1 103 ? -6.703 -8.289 18.812 1 84.56 103 GLY A C 1
ATOM 824 O O . GLY A 1 103 ? -7.891 -8.094 18.547 1 84.56 103 GLY A O 1
ATOM 825 N N . ASP A 1 104 ? -5.848 -7.359 19.156 1 85.62 104 ASP A N 1
ATOM 826 C CA . ASP A 1 104 ? -6.309 -5.988 19.344 1 85.62 104 ASP A CA 1
ATOM 827 C C . ASP A 1 104 ? -6.746 -5.367 18.031 1 85.62 104 ASP A C 1
ATOM 829 O O . ASP A 1 104 ? -7.758 -4.664 17.969 1 85.62 104 ASP A O 1
ATOM 833 N N . GLU A 1 105 ? -6.023 -5.664 17.031 1 86.69 105 GLU A N 1
ATOM 834 C CA . GLU A 1 105 ? -6.359 -5.133 15.719 1 86.69 105 GLU A CA 1
ATOM 835 C C . GLU A 1 105 ? -7.668 -5.73 15.203 1 86.69 105 GLU A C 1
ATOM 837 O O . GLU A 1 105 ? -8.5 -5.016 14.633 1 86.69 105 GLU A O 1
ATOM 842 N N . ALA A 1 106 ? -7.805 -6.977 15.391 1 89.44 106 ALA A N 1
ATOM 843 C CA . ALA A 1 106 ? -9.031 -7.652 14.969 1 89.44 106 ALA A CA 1
ATOM 844 C C . ALA A 1 106 ? -10.242 -7.094 15.703 1 89.44 106 ALA A C 1
ATOM 846 O O . ALA A 1 106 ? -11.305 -6.887 15.094 1 89.44 106 ALA A O 1
ATOM 847 N N . SER A 1 107 ? -10.047 -6.844 16.969 1 88.31 107 SER A N 1
ATOM 848 C CA . SER A 1 107 ? -11.133 -6.27 17.766 1 88.31 107 SER A CA 1
ATOM 849 C C . SER A 1 107 ? -11.492 -4.871 17.266 1 88.31 107 SER A C 1
ATOM 851 O O . SER A 1 107 ? -12.68 -4.535 17.172 1 88.31 107 SER A O 1
ATOM 853 N N . ALA A 1 108 ? -10.516 -4.145 16.953 1 88.44 108 ALA A N 1
ATOM 854 C CA . ALA A 1 108 ? -10.75 -2.795 16.438 1 88.44 108 ALA A CA 1
ATOM 855 C C . ALA A 1 108 ? -11.477 -2.836 15.102 1 88.44 108 ALA A C 1
ATOM 857 O O . ALA A 1 108 ? -12.367 -2.025 14.852 1 88.44 108 ALA A O 1
ATOM 858 N N . LEU A 1 109 ? -11.094 -3.742 14.289 1 92.31 109 LEU A N 1
ATOM 859 C CA . LEU A 1 109 ? -11.727 -3.898 12.984 1 92.31 109 LEU A CA 1
ATOM 860 C C . LEU A 1 109 ? -13.18 -4.32 13.133 1 92.31 109 LEU A C 1
ATOM 862 O O . LEU A 1 109 ? -14.055 -3.812 12.422 1 92.31 109 LEU A O 1
ATOM 866 N N . ARG A 1 110 ? -13.414 -5.164 14.016 1 90.75 110 ARG A N 1
ATOM 867 C CA . ARG A 1 110 ? -14.781 -5.605 14.281 1 90.75 110 ARG A CA 1
ATOM 868 C C . ARG A 1 110 ? -15.641 -4.449 14.773 1 90.75 110 ARG A C 1
ATOM 870 O O . ARG A 1 110 ? -16.781 -4.277 14.32 1 90.75 110 ARG A O 1
ATOM 877 N N . ALA A 1 111 ? -15.078 -3.732 15.625 1 90.44 111 ALA A N 1
ATOM 878 C CA . ALA A 1 111 ? -15.789 -2.566 16.141 1 90.44 111 ALA A CA 1
ATOM 879 C C . ALA A 1 111 ? -16.094 -1.573 15.023 1 90.44 111 ALA A C 1
ATOM 881 O O . ALA A 1 111 ? -17.188 -1.008 14.969 1 90.44 111 ALA A O 1
ATOM 882 N N . ALA A 1 112 ? -15.188 -1.365 14.195 1 89.5 112 ALA A N 1
ATOM 883 C CA . ALA A 1 112 ? -15.367 -0.458 13.07 1 89.5 112 ALA A CA 1
ATOM 884 C C . ALA A 1 112 ? -16.469 -0.96 12.133 1 89.5 112 ALA A C 1
ATOM 886 O O . ALA A 1 112 ? -17.266 -0.173 11.625 1 89.5 112 ALA A O 1
ATOM 887 N N . LEU A 1 113 ? -16.453 -2.227 11.914 1 90.75 113 LEU A N 1
ATOM 888 C CA . LEU A 1 113 ? -17.469 -2.838 11.047 1 90.75 113 LEU A CA 1
ATOM 889 C C . LEU A 1 113 ? -18.859 -2.678 11.648 1 90.75 113 LEU A C 1
ATOM 891 O O . LEU A 1 113 ? -19.812 -2.344 10.938 1 90.75 113 LEU A O 1
ATOM 895 N N . ASP A 1 114 ? -18.891 -2.883 12.898 1 87.25 114 ASP A N 1
ATOM 896 C CA . ASP A 1 114 ? -20.172 -2.754 13.602 1 87.25 114 ASP A CA 1
ATOM 897 C C . ASP A 1 114 ? -20.688 -1.316 13.547 1 87.25 114 ASP A C 1
ATOM 899 O O . ASP A 1 114 ? -21.875 -1.084 13.375 1 87.25 114 ASP A O 1
ATOM 903 N N . SER A 1 115 ? -19.781 -0.455 13.695 1 83.44 115 SER A N 1
ATOM 904 C CA . SER A 1 115 ? -20.125 0.96 13.641 1 83.44 115 SER A CA 1
ATOM 905 C C . SER A 1 115 ? -20.609 1.359 12.25 1 83.44 115 SER A C 1
ATOM 907 O O . SER A 1 115 ? -21.578 2.107 12.117 1 83.44 115 SER A O 1
ATOM 909 N N . ALA A 1 116 ? -20.016 0.86 11.242 1 80.62 116 ALA A N 1
ATOM 910 C CA . ALA A 1 116 ? -20.375 1.188 9.867 1 80.62 116 ALA A CA 1
ATOM 911 C C . ALA A 1 116 ? -21.734 0.599 9.5 1 80.62 116 ALA A C 1
ATOM 913 O O . ALA A 1 116 ? -22.531 1.242 8.82 1 80.62 116 ALA A O 1
ATOM 914 N N . LEU A 1 117 ? -21.953 -0.571 9.945 1 77 117 LEU A N 1
ATOM 915 C CA . LEU A 1 117 ? -23.203 -1.239 9.656 1 77 117 LEU A CA 1
ATOM 916 C C . LEU A 1 117 ? -24.359 -0.564 10.391 1 77 117 LEU A C 1
ATOM 918 O O . LEU A 1 117 ? -25.469 -0.456 9.859 1 77 117 LEU A O 1
ATOM 922 N N . ALA A 1 118 ? -24.094 -0.101 11.602 1 78.12 118 ALA A N 1
ATOM 923 C CA . ALA A 1 118 ? -25.094 0.627 12.367 1 78.12 118 ALA A CA 1
ATOM 924 C C . ALA A 1 118 ? -25.469 1.936 11.672 1 78.12 118 ALA A C 1
ATOM 926 O O . ALA A 1 118 ? -26.641 2.336 11.672 1 78.12 118 ALA A O 1
ATOM 927 N N . GLN A 1 119 ? -24.516 2.467 11.039 1 75 119 GLN A N 1
ATOM 928 C CA . GLN A 1 119 ? -24.75 3.73 10.344 1 75 119 GLN A CA 1
ATOM 929 C C . GLN A 1 119 ? -25.547 3.518 9.062 1 75 119 GLN A C 1
ATOM 931 O O . GLN A 1 119 ? -26.406 4.332 8.719 1 75 119 GLN A O 1
ATOM 936 N N . VAL A 1 120 ? -25.281 2.51 8.367 1 70 120 VAL A N 1
ATOM 937 C CA . VAL A 1 120 ? -26 2.186 7.145 1 70 120 VAL A CA 1
ATOM 938 C C . VAL A 1 120 ? -27.453 1.854 7.473 1 70 120 VAL A C 1
ATOM 940 O O . VAL A 1 120 ? -28.375 2.289 6.77 1 70 120 VAL A O 1
ATOM 943 N N . LYS A 1 121 ? -27.656 1.091 8.516 1 71.81 121 LYS A N 1
ATOM 944 C CA . LYS A 1 121 ? -29.016 0.761 8.938 1 71.81 121 LYS A CA 1
ATOM 945 C C . LYS A 1 121 ? -29.781 2.012 9.367 1 71.81 121 LYS A C 1
ATOM 947 O O . LYS A 1 121 ? -30.953 2.164 9.047 1 71.81 121 LYS A O 1
ATOM 952 N N . ALA A 1 122 ? -29.031 2.883 10.023 1 69.94 122 ALA A N 1
ATOM 953 C CA . ALA A 1 122 ? -29.656 4.125 10.469 1 69.94 122 ALA A CA 1
ATOM 954 C C . ALA A 1 122 ? -30.047 5.004 9.281 1 69.94 122 ALA A C 1
ATOM 956 O O . ALA A 1 122 ? -31.109 5.617 9.266 1 69.94 122 ALA A O 1
ATOM 957 N N . ARG A 1 123 ? -29.281 4.926 8.281 1 68.75 123 ARG A N 1
ATOM 958 C CA . ARG A 1 123 ? -29.531 5.711 7.082 1 68.75 123 ARG A CA 1
ATOM 959 C C . ARG A 1 123 ? -30.703 5.133 6.293 1 68.75 123 ARG A C 1
ATOM 961 O O . ARG A 1 123 ? -31.422 5.867 5.613 1 68.75 123 ARG A O 1
ATOM 968 N N . ASP A 1 124 ? -30.812 3.881 6.305 1 68.75 124 ASP A N 1
ATOM 969 C CA . ASP A 1 124 ? -31.906 3.225 5.594 1 68.75 124 ASP A CA 1
ATOM 970 C C . ASP A 1 124 ? -33.219 3.418 6.332 1 68.75 124 ASP A C 1
ATOM 972 O O . ASP A 1 124 ? -34.281 3.398 5.715 1 68.75 124 ASP A O 1
ATOM 976 N N . GLU A 1 125 ? -33.219 3.473 7.621 1 70 125 GLU A N 1
ATOM 977 C CA . GLU A 1 125 ? -34.438 3.654 8.414 1 70 125 GLU A CA 1
ATOM 978 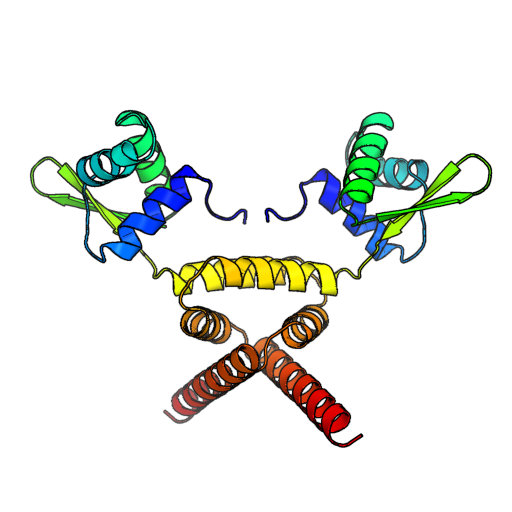C C . GLU A 1 125 ? -34.906 5.113 8.406 1 70 125 GLU A C 1
ATOM 980 O O . GLU A 1 125 ? -36.062 5.402 8.641 1 70 125 GLU A O 1
ATOM 985 N N . GLU A 1 126 ? -34.094 6.066 8.078 1 56 126 GLU A N 1
ATOM 986 C CA . GLU A 1 126 ? -34.562 7.43 7.867 1 56 126 GLU A CA 1
ATOM 987 C C . GLU A 1 126 ? -35.125 7.602 6.465 1 56 126 GLU A C 1
ATOM 989 O O . GLU A 1 126 ? -34.625 7.008 5.508 1 56 126 GLU A O 1
ATOM 994 N N . MET B 1 1 ? 6.668 -0.458 2.525 1 51.88 1 MET B N 1
ATOM 995 C CA . MET B 1 1 ? 7.227 -1.191 1.394 1 51.88 1 MET B CA 1
ATOM 996 C C . MET B 1 1 ? 6.504 -0.828 0.1 1 51.88 1 MET B C 1
ATOM 998 O O . MET B 1 1 ? 5.281 -0.66 0.093 1 51.88 1 MET B O 1
ATOM 1002 N N . ARG B 1 2 ? 7.273 -0.349 -0.824 1 65.06 2 ARG B N 1
ATOM 1003 C CA . ARG B 1 2 ? 6.703 -0.051 -2.133 1 65.06 2 ARG B CA 1
ATOM 1004 C C . ARG B 1 2 ? 6.352 -1.332 -2.883 1 65.06 2 ARG B C 1
ATOM 1006 O O . ARG B 1 2 ? 6.973 -2.375 -2.664 1 65.06 2 ARG B O 1
ATOM 1013 N N . GLY B 1 3 ? 5.031 -1.587 -3.26 1 83.62 3 GLY B N 1
ATOM 1014 C CA . GLY B 1 3 ? 4.586 -2.701 -4.078 1 83.62 3 GLY B CA 1
ATOM 1015 C C . GLY B 1 3 ? 5.543 -3.035 -5.207 1 83.62 3 GLY B C 1
ATOM 1016 O O . GLY B 1 3 ? 6.672 -2.541 -5.234 1 83.62 3 GLY B O 1
ATOM 1017 N N . PHE B 1 4 ? 5.281 -3.996 -5.902 1 92.12 4 PHE B N 1
ATOM 1018 C CA . PHE B 1 4 ? 6.066 -4.43 -7.051 1 92.12 4 PHE B CA 1
ATOM 1019 C C . PHE B 1 4 ? 6.219 -3.301 -8.062 1 92.12 4 PHE B C 1
ATOM 1021 O O . PHE B 1 4 ? 5.277 -2.539 -8.297 1 92.12 4 PHE B O 1
ATOM 1028 N N . GLY B 1 5 ? 7.504 -3.215 -8.57 1 91.62 5 GLY B N 1
ATOM 1029 C CA . GLY B 1 5 ? 7.609 -2.422 -9.789 1 91.62 5 GLY B CA 1
ATOM 1030 C C . GLY B 1 5 ? 6.816 -2.994 -10.945 1 91.62 5 GLY B C 1
ATOM 1031 O O . GLY B 1 5 ? 6.25 -4.082 -10.836 1 91.62 5 GLY B O 1
ATOM 1032 N N . GLU B 1 6 ? 6.832 -2.299 -12.062 1 92.75 6 GLU B N 1
ATOM 1033 C CA . GLU B 1 6 ? 6 -2.678 -13.203 1 92.75 6 GLU B CA 1
ATOM 1034 C C . GLU B 1 6 ? 6.348 -4.074 -13.703 1 92.75 6 GLU B C 1
ATOM 1036 O O . GLU B 1 6 ? 5.484 -4.953 -13.766 1 92.75 6 GLU B O 1
ATOM 1041 N N . LEU B 1 7 ? 7.598 -4.246 -13.969 1 95.62 7 LEU B N 1
ATOM 1042 C CA . LEU B 1 7 ? 8 -5.531 -14.523 1 95.62 7 LEU B CA 1
ATOM 1043 C C . LEU B 1 7 ? 7.879 -6.637 -13.484 1 95.62 7 LEU B C 1
ATOM 1045 O O . LEU B 1 7 ? 7.496 -7.762 -13.805 1 95.62 7 LEU B O 1
ATOM 1049 N N . GLU B 1 8 ? 8.219 -6.328 -12.203 1 96.62 8 GLU B N 1
ATOM 1050 C CA . GLU B 1 8 ? 8.039 -7.289 -11.125 1 96.62 8 GLU B CA 1
ATOM 1051 C C . GLU B 1 8 ? 6.594 -7.773 -11.039 1 96.62 8 GLU B C 1
ATOM 1053 O O . GLU B 1 8 ? 6.34 -8.977 -10.961 1 96.62 8 GLU B O 1
ATOM 1058 N N . ALA B 1 9 ? 5.754 -6.789 -11.141 1 94.88 9 ALA B N 1
ATOM 1059 C CA . ALA B 1 9 ? 4.324 -7.094 -11.062 1 94.88 9 ALA B CA 1
ATOM 1060 C C . ALA B 1 9 ? 3.887 -7.969 -12.234 1 94.88 9 ALA B C 1
ATOM 1062 O O . ALA B 1 9 ? 3.111 -8.914 -12.055 1 94.88 9 ALA B O 1
ATOM 1063 N N . GLU B 1 10 ? 4.363 -7.664 -13.344 1 95.75 10 GLU B N 1
ATOM 1064 C CA . GLU B 1 10 ? 4 -8.43 -14.539 1 95.75 10 GLU B CA 1
ATOM 1065 C C . GLU B 1 10 ? 4.469 -9.875 -14.43 1 95.75 10 GLU B C 1
ATOM 1067 O O . GLU B 1 10 ? 3.734 -10.797 -14.789 1 95.75 10 GLU B O 1
ATOM 1072 N N . ILE B 1 11 ? 5.645 -10.008 -13.953 1 97.31 11 ILE B N 1
ATOM 1073 C CA . ILE B 1 11 ? 6.191 -11.352 -13.789 1 97.31 11 ILE B CA 1
ATOM 1074 C C . ILE B 1 11 ? 5.371 -12.117 -12.758 1 97.31 11 ILE B C 1
ATOM 1076 O O . ILE B 1 11 ? 4.953 -13.25 -13.008 1 97.31 11 ILE B O 1
ATOM 1080 N N . MET B 1 12 ? 5.117 -11.5 -11.672 1 97.31 12 MET B N 1
ATOM 1081 C CA . MET B 1 12 ? 4.363 -12.148 -10.594 1 97.31 12 MET B CA 1
ATOM 1082 C C . MET B 1 12 ? 2.949 -12.484 -11.047 1 97.31 12 MET B C 1
ATOM 1084 O O . MET B 1 12 ? 2.449 -13.578 -10.766 1 97.31 12 MET B O 1
ATOM 1088 N N . ASP B 1 13 ? 2.367 -11.594 -11.773 1 95.62 13 ASP B N 1
ATOM 1089 C CA . ASP B 1 13 ? 1.014 -11.82 -12.273 1 95.62 13 ASP B CA 1
ATOM 1090 C C . ASP B 1 13 ? 0.95 -13.078 -13.133 1 95.62 13 ASP B C 1
ATOM 1092 O O . ASP B 1 13 ? 0.014 -13.875 -13.016 1 95.62 13 ASP B O 1
ATOM 1096 N N . ARG B 1 14 ? 1.888 -13.242 -13.953 1 96.44 14 ARG B N 1
ATOM 1097 C CA . ARG B 1 14 ? 1.919 -14.406 -14.828 1 96.44 14 ARG B CA 1
ATOM 1098 C C . ARG B 1 14 ? 2.117 -15.688 -14.023 1 96.44 14 ARG B C 1
ATOM 1100 O O . ARG B 1 14 ? 1.409 -16.672 -14.234 1 96.44 14 ARG B O 1
ATOM 1107 N N . LEU B 1 15 ? 3.023 -15.648 -13.086 1 97.62 15 LEU B N 1
ATOM 1108 C CA . LEU B 1 15 ? 3.314 -16.844 -12.305 1 97.62 15 LEU B CA 1
ATOM 1109 C C . LEU B 1 15 ? 2.117 -17.234 -11.445 1 97.62 15 LEU B C 1
ATOM 1111 O O . LEU B 1 15 ? 1.779 -18.422 -11.352 1 97.62 15 LEU B O 1
ATOM 1115 N N . TRP B 1 16 ? 1.521 -16.312 -10.852 1 97.19 16 TRP B N 1
ATOM 1116 C CA . TRP B 1 16 ? 0.308 -16.594 -10.086 1 97.19 16 TRP B CA 1
ATOM 1117 C C . TRP B 1 16 ? -0.795 -17.125 -10.992 1 97.19 16 TRP B C 1
ATOM 1119 O O . TRP B 1 16 ? -1.518 -18.062 -10.625 1 97.19 16 TRP B O 1
ATOM 1129 N N . GLY B 1 17 ? -0.931 -16.531 -12.164 1 96.12 17 GLY B N 1
ATOM 1130 C CA . GLY B 1 17 ? -1.957 -16.938 -13.109 1 96.12 17 GLY B CA 1
ATOM 1131 C C . GLY B 1 17 ? -1.778 -18.359 -13.617 1 96.12 17 GLY B C 1
ATOM 1132 O O . GLY B 1 17 ? -2.756 -19.094 -13.781 1 96.12 17 GLY B O 1
ATOM 1133 N N . TRP B 1 18 ? -0.542 -18.719 -13.859 1 96.44 18 TRP B N 1
ATOM 1134 C CA . TRP B 1 18 ? -0.252 -20.062 -14.367 1 96.44 18 TRP B CA 1
ATOM 1135 C C . TRP B 1 18 ? -0.409 -21.109 -13.273 1 96.44 18 TRP B C 1
ATOM 1137 O O . TRP B 1 18 ? -0.791 -22.25 -13.555 1 96.44 18 TRP B O 1
ATOM 1147 N N . GLY B 1 19 ? -0.068 -20.781 -12.039 1 95.31 19 GLY B N 1
ATOM 1148 C CA . GLY B 1 19 ? -0.228 -21.703 -10.93 1 95.31 19 GLY B CA 1
ATOM 1149 C C . GLY B 1 19 ? 0.744 -22.875 -10.977 1 95.31 19 GLY B C 1
ATOM 1150 O O . GLY B 1 19 ? 0.448 -23.953 -10.477 1 95.31 19 GLY B O 1
ATOM 1151 N N . ARG B 1 20 ? 1.744 -22.734 -11.727 1 95.12 20 ARG B N 1
ATOM 1152 C CA . ARG B 1 20 ? 2.803 -23.719 -11.852 1 95.12 20 ARG B CA 1
ATOM 1153 C C . ARG B 1 20 ? 4.164 -23.062 -12.023 1 95.12 20 ARG B C 1
ATOM 1155 O O . ARG B 1 20 ? 4.246 -21.891 -12.414 1 95.12 20 ARG B O 1
ATOM 1162 N N . PRO B 1 21 ? 5.27 -23.812 -11.625 1 96.81 21 PRO B N 1
ATOM 1163 C CA . PRO B 1 21 ? 6.602 -23.266 -11.898 1 96.81 21 PRO B CA 1
ATOM 1164 C C . PRO B 1 21 ? 6.824 -22.953 -13.375 1 96.81 21 PRO B C 1
ATOM 1166 O O . PRO B 1 21 ? 6.25 -23.609 -14.242 1 96.81 21 PRO B O 1
ATOM 1169 N N . ALA B 1 22 ? 7.625 -21.938 -13.641 1 97.69 22 ALA B N 1
ATOM 1170 C CA . ALA B 1 22 ? 7.887 -21.531 -15.023 1 97.69 22 ALA B CA 1
ATOM 1171 C C . ALA B 1 22 ? 9.328 -21.078 -15.195 1 97.69 22 ALA B C 1
ATOM 1173 O O . ALA B 1 22 ? 9.945 -20.578 -14.258 1 97.69 22 ALA B O 1
ATOM 1174 N N . THR B 1 23 ? 9.844 -21.219 -16.406 1 97.06 23 THR B N 1
ATOM 1175 C CA . THR B 1 23 ? 11.18 -20.766 -16.734 1 97.06 23 THR B CA 1
ATOM 1176 C C . THR B 1 23 ? 11.164 -19.297 -17.141 1 97.06 23 THR B C 1
ATOM 1178 O O . THR B 1 23 ? 10.109 -18.75 -17.5 1 97.06 23 THR B O 1
ATOM 1181 N N . VAL B 1 24 ? 12.352 -18.688 -17.031 1 96.38 24 VAL B N 1
ATOM 1182 C CA . VAL B 1 24 ? 12.477 -17.312 -17.516 1 96.38 24 VAL B CA 1
ATOM 1183 C C . VAL B 1 24 ? 12.062 -17.234 -18.984 1 96.38 24 VAL B C 1
ATOM 1185 O O . VAL B 1 24 ? 11.422 -16.266 -19.391 1 96.38 24 VAL B O 1
ATOM 1188 N N . ARG B 1 25 ? 12.336 -18.219 -19.766 1 96.31 25 ARG B N 1
ATOM 1189 C CA . ARG B 1 25 ? 12 -18.25 -21.188 1 96.31 25 ARG B CA 1
ATOM 1190 C C . ARG B 1 25 ? 10.492 -18.172 -21.391 1 96.31 25 ARG B C 1
ATOM 1192 O O . ARG B 1 25 ? 10.008 -17.422 -22.234 1 96.31 25 ARG B O 1
ATOM 1199 N N . GLU B 1 26 ? 9.805 -18.953 -20.625 1 96.88 26 GLU B N 1
ATOM 1200 C CA . GLU B 1 26 ? 8.344 -18.938 -20.719 1 96.88 26 GLU B CA 1
ATOM 1201 C C . GLU B 1 26 ? 7.797 -17.547 -20.391 1 96.88 26 GLU B C 1
ATOM 1203 O O . GLU B 1 26 ? 6.875 -17.062 -21.062 1 96.88 26 GLU B O 1
ATOM 1208 N N . VAL B 1 27 ? 8.352 -16.891 -19.391 1 97.44 27 VAL B N 1
ATOM 1209 C CA . VAL B 1 27 ? 7.906 -15.57 -18.969 1 97.44 27 VAL B CA 1
ATOM 1210 C C . VAL B 1 27 ? 8.203 -14.547 -20.062 1 97.44 27 VAL B C 1
ATOM 1212 O O . VAL B 1 27 ? 7.336 -13.742 -20.422 1 97.44 27 VAL B O 1
ATOM 1215 N N . VAL B 1 28 ? 9.367 -14.633 -20.625 1 97.19 28 VAL B N 1
ATOM 1216 C CA . VAL B 1 28 ? 9.789 -13.703 -21.672 1 97.19 28 VAL B CA 1
ATOM 1217 C 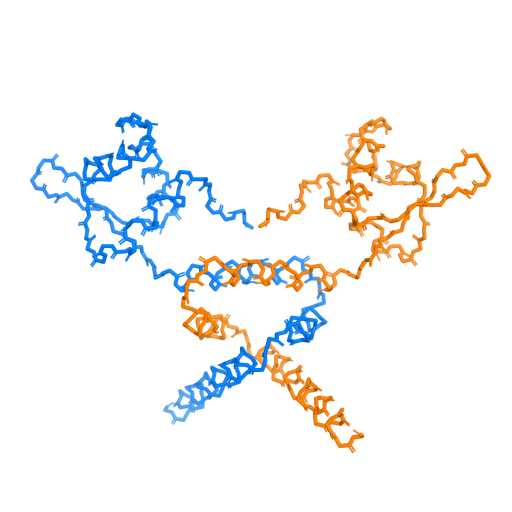C . VAL B 1 28 ? 8.891 -13.859 -22.891 1 97.19 28 VAL B C 1
ATOM 1219 O O . VAL B 1 28 ? 8.406 -12.867 -23.438 1 97.19 28 VAL B O 1
ATOM 1222 N N . ASP B 1 29 ? 8.68 -15.148 -23.281 1 97.06 29 ASP B N 1
ATOM 1223 C CA . ASP B 1 29 ? 7.852 -15.422 -24.453 1 97.06 29 ASP B CA 1
ATOM 1224 C C . ASP B 1 29 ? 6.453 -14.836 -24.281 1 97.06 29 ASP B C 1
ATOM 1226 O O . ASP B 1 29 ? 5.898 -14.266 -25.219 1 97.06 29 ASP B O 1
ATOM 1230 N N . ASP B 1 30 ? 5.984 -14.969 -23.125 1 97 30 ASP B N 1
ATOM 1231 C CA . ASP B 1 30 ? 4.637 -14.469 -22.875 1 97 30 ASP B CA 1
ATOM 1232 C C . ASP B 1 30 ? 4.621 -12.938 -22.828 1 97 30 ASP B C 1
ATOM 1234 O O . ASP B 1 30 ? 3.721 -12.305 -23.375 1 97 30 ASP B O 1
ATOM 1238 N N . LEU B 1 31 ? 5.582 -12.312 -22.188 1 96.12 31 LEU B N 1
ATOM 1239 C CA . LEU B 1 31 ? 5.656 -10.859 -22.047 1 96.12 31 LEU B CA 1
ATOM 1240 C C . LEU B 1 31 ? 5.863 -10.195 -23.406 1 96.12 31 LEU B C 1
ATOM 1242 O O . LEU B 1 31 ? 5.328 -9.109 -23.656 1 96.12 31 LEU B O 1
ATOM 1246 N N . GLN B 1 32 ? 6.582 -10.844 -24.234 1 94.81 32 GLN B N 1
ATOM 1247 C CA . GLN B 1 32 ? 6.941 -10.273 -25.531 1 94.81 32 GLN B CA 1
ATOM 1248 C C . GLN B 1 32 ? 5.719 -10.156 -26.438 1 94.81 32 GLN B C 1
ATOM 1250 O O . GLN B 1 32 ? 5.742 -9.414 -27.422 1 94.81 32 GLN B O 1
ATOM 1255 N N . ARG B 1 33 ? 4.707 -10.914 -26.109 1 94.06 33 ARG B N 1
ATOM 1256 C CA . ARG B 1 33 ? 3.469 -10.789 -26.875 1 94.06 33 ARG B CA 1
ATOM 1257 C C . ARG B 1 33 ? 2.832 -9.422 -26.672 1 94.06 33 ARG B C 1
ATOM 1259 O O . ARG B 1 33 ? 2.027 -8.977 -27.484 1 94.06 33 ARG B O 1
ATOM 1266 N N . HIS B 1 34 ? 3.201 -8.688 -25.625 1 91.38 34 HIS B N 1
ATOM 1267 C CA . HIS B 1 34 ? 2.543 -7.434 -25.281 1 91.38 34 HIS B CA 1
ATOM 1268 C C . HIS B 1 34 ? 3.531 -6.273 -25.297 1 91.38 34 HIS B C 1
ATOM 1270 O O . HIS B 1 34 ? 3.15 -5.129 -25.562 1 91.38 34 HIS B O 1
ATOM 1276 N N . ARG B 1 35 ? 4.766 -6.574 -24.906 1 91.25 35 ARG B N 1
ATOM 1277 C CA . ARG B 1 35 ? 5.785 -5.531 -24.875 1 91.25 35 ARG B CA 1
ATOM 1278 C C . ARG B 1 35 ? 7.176 -6.117 -25.094 1 91.25 35 ARG B C 1
ATOM 1280 O O . ARG B 1 35 ? 7.445 -7.254 -24.688 1 91.25 35 ARG B O 1
ATOM 1287 N N . PRO B 1 36 ? 8.016 -5.289 -25.703 1 93.31 36 PRO B N 1
ATOM 1288 C CA . PRO B 1 36 ? 9.398 -5.75 -25.844 1 93.31 36 PRO B CA 1
ATOM 1289 C C . PRO B 1 36 ? 10.148 -5.812 -24.516 1 93.31 36 PRO B C 1
ATOM 1291 O O . PRO B 1 36 ? 10.133 -4.852 -23.75 1 93.31 36 PRO B O 1
ATOM 1294 N N . VAL B 1 37 ? 10.719 -6.914 -24.188 1 94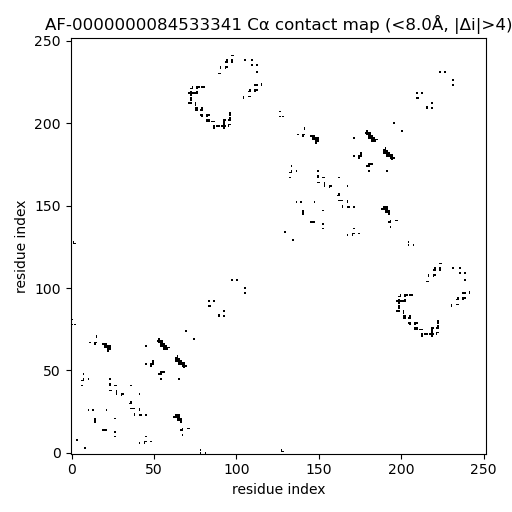.88 37 VAL B N 1
ATOM 1295 C CA . VAL B 1 37 ? 11.531 -7.102 -23 1 94.88 37 VAL B CA 1
ATOM 1296 C C . VAL B 1 37 ? 12.672 -8.07 -23.281 1 94.88 37 VAL B C 1
ATOM 1298 O O . VAL B 1 37 ? 12.477 -9.086 -23.969 1 94.88 37 VAL B O 1
ATOM 1301 N N . ALA B 1 38 ? 13.867 -7.746 -22.859 1 96.25 38 ALA B N 1
ATOM 1302 C CA . ALA B 1 38 ? 15.031 -8.602 -23.078 1 96.25 38 ALA B CA 1
ATOM 1303 C C . ALA B 1 38 ? 15.055 -9.75 -22.078 1 96.25 38 ALA B C 1
ATOM 1305 O O . ALA B 1 38 ? 14.664 -9.586 -20.922 1 96.25 38 ALA B O 1
ATOM 1306 N N . TYR B 1 39 ? 15.648 -10.859 -22.562 1 96.38 39 TYR B N 1
ATOM 1307 C CA . TYR B 1 39 ? 15.82 -12.031 -21.703 1 96.38 39 TYR B CA 1
ATOM 1308 C C . TYR B 1 39 ? 16.625 -11.68 -20.469 1 96.38 39 TYR B C 1
ATOM 1310 O O . TYR B 1 39 ? 16.25 -12.023 -19.344 1 96.38 39 TYR B O 1
ATOM 1318 N N . THR B 1 40 ? 17.625 -10.922 -20.547 1 96.25 40 THR B N 1
ATOM 1319 C CA . THR B 1 40 ? 18.516 -10.586 -19.453 1 96.25 40 THR B CA 1
ATOM 1320 C C . THR B 1 40 ? 17.812 -9.711 -18.422 1 96.25 40 THR B C 1
ATOM 1322 O O . THR B 1 40 ? 18.062 -9.82 -17.219 1 96.25 40 THR B O 1
ATOM 1325 N N . THR B 1 41 ? 16.922 -8.891 -18.938 1 96.25 41 THR B N 1
ATOM 1326 C CA . THR B 1 41 ? 16.156 -8.023 -18.062 1 96.25 41 THR B CA 1
ATOM 1327 C C . THR B 1 41 ? 15.227 -8.852 -17.172 1 96.25 41 THR B C 1
ATOM 1329 O O . THR B 1 41 ? 15.172 -8.633 -15.953 1 96.25 41 THR B O 1
ATOM 1332 N N . VAL B 1 42 ? 14.562 -9.758 -17.844 1 97.56 42 VAL B N 1
ATOM 1333 C CA . VAL B 1 42 ? 13.633 -10.594 -17.094 1 97.56 42 VAL B CA 1
ATOM 1334 C C . VAL B 1 42 ? 14.406 -11.477 -16.109 1 97.56 42 VAL B C 1
ATOM 1336 O O . VAL B 1 42 ? 13.984 -11.656 -14.961 1 97.56 42 VAL B O 1
ATOM 1339 N N . THR B 1 43 ? 15.492 -11.922 -16.516 1 97.19 43 THR B N 1
ATOM 1340 C CA . THR B 1 43 ? 16.328 -12.742 -15.648 1 97.19 43 THR B CA 1
ATOM 1341 C C . THR B 1 43 ? 16.75 -11.961 -14.406 1 97.19 43 THR B C 1
ATOM 1343 O O . THR B 1 43 ? 16.656 -12.477 -13.289 1 97.19 43 THR B O 1
ATOM 1346 N N . THR B 1 44 ? 17.141 -10.812 -14.586 1 97.75 44 THR B N 1
ATOM 1347 C CA . THR B 1 44 ? 17.594 -9.953 -13.492 1 97.75 44 THR B CA 1
ATOM 1348 C C . THR B 1 44 ? 16.453 -9.688 -12.516 1 97.75 44 THR B C 1
ATOM 1350 O O . THR B 1 44 ? 16.625 -9.805 -11.297 1 97.75 44 THR B O 1
ATOM 1353 N N . VAL B 1 45 ? 15.336 -9.383 -13.055 1 98.19 45 VAL B N 1
ATOM 1354 C CA . VAL B 1 45 ? 14.195 -9.055 -12.203 1 98.19 45 VAL B CA 1
ATOM 1355 C C . VAL B 1 45 ? 13.734 -10.305 -11.453 1 98.19 45 VAL B C 1
ATOM 1357 O O . VAL B 1 45 ? 13.375 -10.234 -10.281 1 98.19 45 VAL B O 1
ATOM 1360 N N . ALA B 1 46 ? 13.75 -11.453 -12.125 1 97.94 46 ALA B N 1
ATOM 1361 C CA . ALA B 1 46 ? 13.406 -12.711 -11.461 1 97.94 46 ALA B CA 1
ATOM 1362 C C . ALA B 1 46 ? 14.367 -13.008 -10.32 1 97.94 46 ALA B C 1
ATOM 1364 O O . ALA B 1 46 ? 13.953 -13.469 -9.25 1 97.94 46 ALA B O 1
ATOM 1365 N N . ASP B 1 47 ? 15.594 -12.742 -10.531 1 97.25 47 ASP B N 1
ATOM 1366 C CA . ASP B 1 47 ? 16.609 -12.953 -9.5 1 97.25 47 ASP B CA 1
ATOM 1367 C C . ASP B 1 47 ? 16.375 -12.023 -8.312 1 97.25 47 ASP B C 1
ATOM 1369 O O . ASP B 1 47 ? 16.562 -12.422 -7.16 1 97.25 47 ASP B O 1
ATOM 1373 N N . ILE B 1 48 ? 16.047 -10.812 -8.594 1 97.88 48 ILE B N 1
ATOM 1374 C CA . ILE B 1 48 ? 15.734 -9.844 -7.547 1 97.88 48 ILE B CA 1
ATOM 1375 C C . ILE B 1 48 ? 14.531 -10.336 -6.738 1 97.88 48 ILE B C 1
ATOM 1377 O O . ILE B 1 48 ? 14.547 -10.297 -5.504 1 97.88 48 ILE B O 1
ATOM 1381 N N . LEU B 1 49 ? 13.562 -10.781 -7.434 1 98.06 49 LEU B N 1
ATOM 1382 C CA . LEU B 1 49 ? 12.375 -11.297 -6.766 1 98.06 49 LEU B CA 1
ATOM 1383 C C . LEU B 1 49 ? 12.719 -12.5 -5.895 1 98.06 49 LEU B C 1
ATOM 1385 O O . LEU B 1 49 ? 12.172 -12.656 -4.805 1 98.06 49 LEU B O 1
ATOM 1389 N N . HIS B 1 50 ? 13.578 -13.32 -6.379 1 98.12 50 HIS B N 1
ATOM 1390 C CA . HIS B 1 50 ? 14.039 -14.469 -5.609 1 98.12 50 HIS B CA 1
ATOM 1391 C C . HIS B 1 50 ? 14.805 -14.031 -4.367 1 98.12 50 HIS B C 1
ATOM 1393 O O . HIS B 1 50 ? 14.57 -14.547 -3.271 1 98.12 50 HIS B O 1
ATOM 1399 N N . THR B 1 51 ? 15.703 -13.086 -4.527 1 97.44 51 THR B N 1
ATOM 1400 C CA . THR B 1 51 ? 16.516 -12.594 -3.42 1 97.44 51 THR B CA 1
ATOM 1401 C C . THR B 1 51 ? 15.633 -11.969 -2.342 1 97.44 51 THR B C 1
ATOM 1403 O O . THR B 1 51 ? 15.922 -12.094 -1.149 1 97.44 51 THR B O 1
ATOM 1406 N N . LYS B 1 52 ? 14.57 -11.367 -2.791 1 95.19 52 LYS B N 1
ATOM 1407 C CA . LYS B 1 52 ? 13.656 -10.719 -1.856 1 95.19 52 LYS B CA 1
ATOM 1408 C C . LYS B 1 52 ? 12.711 -11.734 -1.22 1 95.19 52 LYS B C 1
ATOM 1410 O O . LYS B 1 52 ? 11.898 -11.375 -0.359 1 95.19 52 LYS B O 1
ATOM 1415 N N . GLY B 1 53 ? 12.727 -12.938 -1.707 1 96.81 53 GLY B N 1
ATOM 1416 C CA . GLY B 1 53 ? 11.961 -14.008 -1.096 1 96.81 53 GLY B CA 1
ATOM 1417 C C . GLY B 1 53 ? 10.586 -14.188 -1.714 1 96.81 53 GLY B C 1
ATOM 1418 O O . GLY B 1 53 ? 9.766 -14.953 -1.204 1 96.81 53 GLY B O 1
ATOM 1419 N N . TRP B 1 54 ? 10.312 -13.523 -2.848 1 96.88 54 TRP B N 1
ATOM 1420 C CA . TRP B 1 54 ? 9 -13.602 -3.482 1 96.88 54 TRP B CA 1
ATOM 1421 C C . TRP B 1 54 ? 8.922 -14.805 -4.414 1 96.88 54 TRP B C 1
ATOM 1423 O O . TRP B 1 54 ? 7.824 -15.273 -4.742 1 96.88 54 TRP B O 1
ATOM 1433 N N . LEU B 1 55 ? 10.078 -15.281 -4.832 1 98.25 55 LEU B N 1
ATOM 1434 C CA . LEU B 1 55 ? 10.156 -16.469 -5.68 1 98.25 55 LEU B CA 1
ATOM 1435 C C . LEU B 1 55 ? 11.117 -17.484 -5.09 1 98.25 55 LEU B C 1
ATOM 1437 O O . LEU B 1 55 ? 12.125 -17.125 -4.477 1 98.25 55 LEU B O 1
ATOM 1441 N N . ARG B 1 56 ? 10.773 -18.656 -5.246 1 98 56 ARG B N 1
ATOM 1442 C CA . ARG B 1 56 ? 11.734 -19.75 -5.09 1 98 56 ARG B CA 1
ATOM 1443 C C . ARG B 1 56 ? 12.141 -20.312 -6.445 1 98 56 ARG B C 1
ATOM 1445 O O . ARG B 1 56 ? 11.375 -20.25 -7.406 1 98 56 ARG B O 1
ATOM 1452 N N . ARG B 1 57 ? 13.344 -20.797 -6.477 1 95.94 57 ARG B N 1
ATOM 1453 C CA . ARG B 1 57 ? 13.789 -21.359 -7.746 1 95.94 57 ARG B CA 1
ATOM 1454 C C . ARG B 1 57 ? 14.406 -22.734 -7.547 1 95.94 57 ARG B C 1
ATOM 1456 O O . ARG B 1 57 ? 15 -23.016 -6.5 1 95.94 57 ARG B O 1
ATOM 1463 N N . ASP B 1 58 ? 14.125 -23.516 -8.484 1 95.38 58 ASP B N 1
ATOM 1464 C CA . ASP B 1 58 ? 14.695 -24.859 -8.547 1 95.38 58 ASP B CA 1
ATOM 1465 C C . ASP B 1 58 ? 15.32 -25.125 -9.914 1 95.38 58 ASP B C 1
ATOM 1467 O O . ASP B 1 58 ? 14.938 -24.5 -10.914 1 95.38 58 ASP B O 1
ATOM 1471 N N . LYS B 1 59 ? 16.266 -25.984 -9.836 1 93.06 59 LYS B N 1
ATOM 1472 C CA . LYS B 1 59 ? 16.906 -26.359 -11.102 1 93.06 59 LYS B CA 1
ATOM 1473 C C . LYS B 1 59 ? 16.25 -27.578 -11.719 1 93.06 59 LYS B C 1
ATOM 1475 O O . LYS B 1 59 ? 16.078 -28.594 -11.055 1 93.06 59 LYS B O 1
ATOM 1480 N N . VAL B 1 60 ? 15.789 -27.438 -12.875 1 90.88 60 VAL B N 1
ATOM 1481 C CA . VAL B 1 60 ? 15.25 -28.547 -13.656 1 90.88 60 VAL B CA 1
ATOM 1482 C C . VAL B 1 60 ? 16.047 -28.688 -14.953 1 90.88 60 VAL B C 1
ATOM 1484 O O . VAL B 1 60 ? 15.891 -27.891 -15.875 1 90.88 60 VAL B O 1
ATOM 1487 N N . GLY B 1 61 ? 16.781 -29.875 -15.047 1 93.38 61 GLY B N 1
ATOM 1488 C CA . GLY B 1 61 ? 17.719 -29.953 -16.156 1 93.38 61 GLY B CA 1
ATOM 1489 C C . GLY B 1 61 ? 18.75 -28.844 -16.172 1 93.38 61 GLY B C 1
ATOM 1490 O O . GLY B 1 61 ? 19.484 -28.672 -15.195 1 93.38 61 GLY B O 1
ATOM 1491 N N . ARG B 1 62 ? 18.781 -28.062 -17.188 1 91.88 62 ARG B N 1
ATOM 1492 C CA . ARG B 1 62 ? 19.766 -26.984 -17.297 1 91.88 62 ARG B CA 1
ATOM 1493 C C . ARG B 1 62 ? 19.109 -25.625 -17.078 1 91.88 62 ARG B C 1
ATOM 1495 O O . ARG B 1 62 ? 19.766 -24.594 -17.25 1 91.88 62 ARG B O 1
ATOM 1502 N N . ALA B 1 63 ? 17.875 -25.688 -16.641 1 92.12 63 ALA B N 1
ATOM 1503 C CA . ALA B 1 63 ? 17.172 -24.406 -16.516 1 92.12 63 ALA B CA 1
ATOM 1504 C C . ALA B 1 63 ? 16.641 -24.203 -15.109 1 92.12 63 ALA B C 1
ATOM 1506 O O . ALA B 1 63 ? 16.219 -25.172 -14.453 1 92.12 63 ALA B O 1
ATOM 1507 N N . TRP B 1 64 ? 16.703 -22.922 -14.711 1 93.88 64 TRP B N 1
ATOM 1508 C CA . TRP B 1 64 ? 16.031 -22.531 -13.484 1 93.88 64 TRP B CA 1
ATOM 1509 C C . TRP B 1 64 ? 14.531 -22.391 -13.703 1 93.88 64 TRP B C 1
ATOM 1511 O O . TRP B 1 64 ? 14.094 -21.859 -14.727 1 93.88 64 TRP B O 1
ATOM 1521 N N . VAL B 1 65 ? 13.781 -22.922 -12.688 1 97.31 65 VAL B N 1
ATOM 1522 C CA . VAL B 1 65 ? 12.336 -22.719 -12.695 1 97.31 65 VAL B CA 1
ATOM 1523 C C . VAL B 1 65 ? 11.93 -21.938 -11.445 1 97.31 65 VAL B C 1
ATOM 1525 O O . VAL B 1 65 ? 12.438 -22.172 -10.352 1 97.31 65 VAL B O 1
ATOM 1528 N N . TYR B 1 66 ? 11.008 -20.984 -11.664 1 98.12 66 TYR B N 1
ATOM 1529 C CA . TYR B 1 66 ? 10.602 -20.094 -10.586 1 98.12 66 TYR B CA 1
ATOM 1530 C C . TYR B 1 66 ? 9.148 -20.328 -10.195 1 98.12 66 TYR B C 1
ATOM 1532 O O . TYR B 1 66 ? 8.297 -20.594 -11.055 1 98.12 66 TYR B O 1
ATOM 1540 N N . GLU B 1 67 ? 8.891 -20.203 -8.906 1 98 67 GLU B N 1
ATOM 1541 C CA . GLU B 1 67 ? 7.539 -20.312 -8.367 1 98 67 GLU B CA 1
ATOM 1542 C C . GLU B 1 67 ? 7.32 -19.297 -7.238 1 98 67 GLU B C 1
ATOM 1544 O O . GLU B 1 67 ? 8.203 -19.094 -6.406 1 98 67 GLU B O 1
ATOM 1549 N N . PRO B 1 68 ? 6.094 -18.719 -7.203 1 98.19 68 PRO B N 1
ATOM 1550 C CA . PRO B 1 68 ? 5.824 -17.766 -6.121 1 98.19 68 PRO B CA 1
ATOM 1551 C C . PRO B 1 68 ? 5.852 -18.422 -4.742 1 98.19 68 PRO B C 1
ATOM 1553 O O . PRO B 1 68 ? 5.402 -19.562 -4.586 1 98.19 68 PRO B O 1
ATOM 1556 N N . THR B 1 69 ? 6.355 -17.688 -3.721 1 97.88 69 THR B N 1
ATOM 1557 C CA . THR B 1 69 ? 6.441 -18.203 -2.359 1 97.88 69 THR B CA 1
ATOM 1558 C C . THR B 1 69 ? 5.18 -17.875 -1.571 1 97.88 69 THR B C 1
ATOM 1560 O O . THR B 1 69 ? 5.016 -18.312 -0.432 1 97.88 69 THR B O 1
ATOM 1563 N N . CYS B 1 70 ? 4.25 -17.109 -2.178 1 96.25 70 CYS B N 1
ATOM 1564 C CA . CYS B 1 70 ? 2.979 -16.75 -1.562 1 96.25 70 CYS B CA 1
ATOM 1565 C C . CYS B 1 70 ? 1.896 -16.547 -2.617 1 96.25 70 CYS B C 1
ATOM 1567 O O . CYS B 1 70 ? 2.197 -16.406 -3.803 1 96.25 70 CYS B O 1
ATOM 1569 N N . SER B 1 71 ? 0.652 -16.641 -2.186 1 96.31 71 SER B N 1
ATOM 1570 C CA . SER B 1 71 ? -0.457 -16.406 -3.104 1 96.31 71 SER B CA 1
ATOM 1571 C C . SER B 1 71 ? -0.623 -14.914 -3.395 1 96.31 71 SER B C 1
ATOM 1573 O O . SER B 1 71 ? -0.074 -14.07 -2.682 1 96.31 71 SER B O 1
ATOM 1575 N N . ARG B 1 72 ? -1.319 -14.633 -4.461 1 95.81 72 ARG B N 1
ATOM 1576 C CA . ARG B 1 72 ? -1.646 -13.25 -4.797 1 95.81 72 ARG B CA 1
ATOM 1577 C C . ARG B 1 72 ? -2.398 -12.57 -3.654 1 95.81 72 ARG B C 1
ATOM 1579 O O . ARG B 1 72 ? -2.127 -11.414 -3.324 1 95.81 72 ARG B O 1
ATOM 1586 N N . GLU B 1 73 ? -3.232 -13.312 -3.043 1 95.56 73 GLU B N 1
ATOM 1587 C CA . GLU B 1 73 ? -4.043 -12.805 -1.941 1 95.56 73 GLU B CA 1
ATOM 1588 C C . GLU B 1 73 ? -3.178 -12.477 -0.725 1 95.56 73 GLU B C 1
ATOM 1590 O O . GLU B 1 73 ? -3.383 -11.461 -0.064 1 95.56 73 GLU B O 1
ATOM 1595 N N . ALA B 1 74 ? -2.248 -13.312 -0.439 1 95.88 74 ALA B N 1
ATOM 1596 C CA . ALA B 1 74 ? -1.335 -13.094 0.679 1 95.88 74 ALA B CA 1
ATOM 1597 C C . ALA B 1 74 ? -0.469 -11.859 0.443 1 95.88 74 ALA B C 1
ATOM 1599 O O . ALA B 1 74 ? -0.2 -11.094 1.373 1 95.88 74 ALA B O 1
ATOM 1600 N N . TYR B 1 75 ? -0.06 -11.703 -0.788 1 95.44 75 TYR B N 1
ATOM 1601 C CA . TYR B 1 75 ? 0.719 -10.523 -1.142 1 95.44 75 TYR B CA 1
ATOM 1602 C C . TYR B 1 75 ? -0.102 -9.25 -0.954 1 95.44 75 TYR B C 1
ATOM 1604 O O . TYR B 1 75 ? 0.381 -8.273 -0.382 1 95.44 75 TYR B O 1
ATOM 1612 N N . THR B 1 76 ? -1.315 -9.234 -1.427 1 95.5 76 THR B N 1
ATOM 1613 C CA . THR B 1 76 ? -2.211 -8.094 -1.269 1 95.5 76 THR B CA 1
ATOM 1614 C C . THR B 1 76 ? -2.408 -7.762 0.207 1 95.5 76 THR B C 1
ATOM 1616 O O . THR B 1 76 ? -2.354 -6.594 0.599 1 95.5 76 THR B O 1
ATOM 1619 N N . ALA B 1 77 ? -2.578 -8.797 1.024 1 95.44 77 ALA B N 1
ATOM 1620 C CA . ALA B 1 77 ? -2.727 -8.609 2.465 1 95.44 77 ALA B CA 1
ATOM 1621 C C . ALA B 1 77 ? -1.489 -7.945 3.062 1 95.44 77 ALA B C 1
ATOM 1623 O O . ALA B 1 77 ? -1.6 -7.094 3.951 1 95.44 77 ALA B O 1
ATOM 1624 N N . GLN B 1 78 ? -0.359 -8.375 2.627 1 94.31 78 GLN B N 1
ATOM 1625 C CA . GLN B 1 78 ? 0.882 -7.785 3.109 1 94.31 78 GLN B CA 1
ATOM 1626 C C . GLN B 1 78 ? 0.946 -6.297 2.779 1 94.31 78 GLN B C 1
ATOM 1628 O O . GLN B 1 78 ? 1.403 -5.492 3.594 1 94.31 78 GLN B O 1
ATOM 1633 N N . LEU B 1 79 ? 0.466 -5.957 1.61 1 94.56 79 LEU B N 1
ATOM 1634 C CA . LEU B 1 79 ? 0.415 -4.551 1.228 1 94.56 79 LEU B CA 1
ATOM 1635 C C . LEU B 1 79 ? -0.51 -3.768 2.154 1 94.56 79 LEU B C 1
ATOM 1637 O O . LEU B 1 79 ? -0.202 -2.637 2.535 1 94.56 79 LEU B O 1
ATOM 1641 N N . MET B 1 80 ? -1.581 -4.359 2.475 1 95.25 80 MET B N 1
ATOM 1642 C CA . MET B 1 80 ? -2.531 -3.719 3.379 1 95.25 80 MET B CA 1
ATOM 1643 C C . MET B 1 80 ? -1.915 -3.516 4.762 1 95.25 80 MET B C 1
ATOM 1645 O O . MET B 1 80 ? -2.098 -2.465 5.379 1 95.25 80 MET B O 1
ATOM 1649 N N . HIS B 1 81 ? -1.177 -4.5 5.242 1 94.56 81 HIS B N 1
ATOM 1650 C CA . HIS B 1 81 ? -0.508 -4.363 6.531 1 94.56 81 HIS B CA 1
ATOM 1651 C C . HIS B 1 81 ? 0.523 -3.24 6.5 1 94.56 81 HIS B C 1
ATOM 1653 O O . HIS B 1 81 ? 0.633 -2.469 7.457 1 94.56 81 HIS B O 1
ATOM 1659 N N . GLN B 1 82 ? 1.223 -3.195 5.461 1 93.12 82 GLN B N 1
ATOM 1660 C CA . GLN B 1 82 ? 2.223 -2.143 5.312 1 93.12 82 GLN B CA 1
ATOM 1661 C C . GLN B 1 82 ? 1.572 -0.761 5.34 1 93.12 82 GLN B C 1
ATOM 1663 O O . GLN B 1 82 ? 2.104 0.168 5.953 1 93.12 82 GLN B O 1
ATOM 1668 N N . ALA B 1 83 ? 0.441 -0.659 4.652 1 93.62 83 ALA B N 1
ATOM 1669 C CA . ALA B 1 83 ? -0.31 0.594 4.691 1 93.62 83 ALA B CA 1
ATOM 1670 C C . ALA B 1 83 ? -0.704 0.955 6.117 1 93.62 83 ALA B C 1
ATOM 1672 O O . ALA B 1 83 ? -0.517 2.094 6.551 1 93.62 83 ALA B O 1
ATOM 1673 N N . LEU B 1 84 ? -1.157 0.015 6.859 1 93.06 84 LEU B N 1
ATOM 1674 C CA . LEU B 1 84 ? -1.624 0.226 8.227 1 93.06 84 LEU B CA 1
ATOM 1675 C C . LEU B 1 84 ? -0.471 0.628 9.141 1 93.06 84 LEU B C 1
ATOM 1677 O O . LEU B 1 84 ? -0.669 1.36 10.109 1 93.06 84 LEU B O 1
ATOM 1681 N N . GLU B 1 85 ? 0.727 0.261 8.812 1 91 85 GLU B N 1
ATOM 1682 C CA . GLU B 1 85 ? 1.904 0.542 9.633 1 91 85 GLU B CA 1
ATOM 1683 C C . GLU B 1 85 ? 2.324 2.004 9.508 1 91 85 GLU B C 1
ATOM 1685 O O . GLU B 1 85 ? 3.113 2.498 10.312 1 91 85 GLU B O 1
ATOM 1690 N N . THR B 1 86 ? 1.762 2.684 8.523 1 88.69 86 THR B N 1
ATOM 1691 C CA . THR B 1 86 ? 2.203 4.047 8.258 1 88.69 86 THR B CA 1
ATOM 1692 C C . THR B 1 86 ? 1.511 5.035 9.195 1 88.69 86 THR B C 1
ATOM 1694 O O . THR B 1 86 ? 1.819 6.227 9.18 1 88.69 86 THR B O 1
ATOM 1697 N N . THR B 1 87 ? 0.581 4.586 9.969 1 91.38 87 THR B N 1
ATOM 1698 C CA . THR B 1 87 ? -0.157 5.492 10.844 1 91.38 87 THR B CA 1
ATOM 1699 C C . THR B 1 87 ? -0.049 5.055 12.297 1 91.38 87 THR B C 1
ATOM 1701 O O . THR B 1 87 ? -0.089 3.857 12.594 1 91.38 87 THR B O 1
ATOM 1704 N N . PRO B 1 88 ? 0.12 6.055 13.18 1 91.75 88 PRO B N 1
ATOM 1705 C CA . PRO B 1 88 ? 0.073 5.707 14.602 1 91.75 88 PRO B CA 1
ATOM 1706 C C . PRO B 1 88 ? -1.334 5.348 15.078 1 91.75 88 PRO B C 1
ATOM 1708 O O . PRO B 1 88 ? -1.491 4.555 16.016 1 91.75 88 PRO B O 1
ATOM 1711 N N . ASP B 1 89 ? -2.346 5.895 14.5 1 92.81 89 ASP B N 1
ATOM 1712 C CA . ASP B 1 89 ? -3.732 5.625 14.867 1 92.81 89 ASP B CA 1
ATOM 1713 C C . ASP B 1 89 ? -4.344 4.555 13.969 1 92.81 89 ASP B C 1
ATOM 1715 O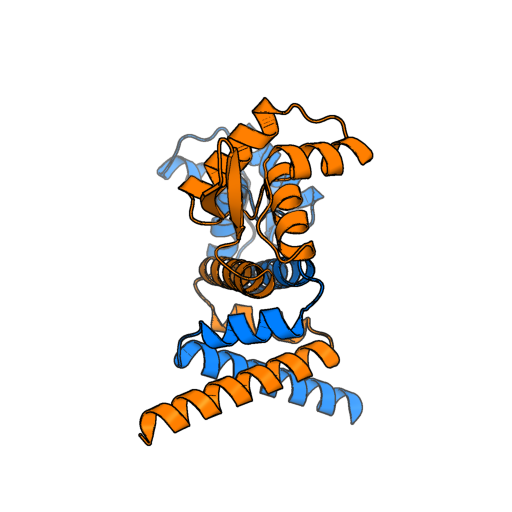 O . ASP B 1 89 ? -5.133 4.863 13.07 1 92.81 89 ASP B O 1
ATOM 1719 N N . ARG B 1 90 ? -4.066 3.336 14.32 1 92.56 90 ARG B N 1
ATOM 1720 C CA . ARG B 1 90 ? -4.512 2.211 13.5 1 92.56 90 ARG B CA 1
ATOM 1721 C C . ARG B 1 90 ? -6.027 2.057 13.555 1 92.56 90 ARG B C 1
ATOM 1723 O O . ARG B 1 90 ? -6.664 1.786 12.539 1 92.56 90 ARG B O 1
ATOM 1730 N N . ALA B 1 91 ? -6.535 2.248 14.703 1 91.25 91 ALA B N 1
ATOM 1731 C CA . ALA B 1 91 ? -7.98 2.123 14.867 1 91.25 91 ALA B CA 1
ATOM 1732 C C . ALA B 1 91 ? -8.719 3.133 14 1 91.25 91 ALA B C 1
ATOM 1734 O O . ALA B 1 91 ? -9.711 2.793 13.344 1 91.25 91 ALA B O 1
ATOM 1735 N N . GLY B 1 92 ? -8.25 4.371 13.984 1 93.5 92 GLY B N 1
ATOM 1736 C CA . GLY B 1 92 ? -8.844 5.387 13.133 1 93.5 92 GLY B CA 1
ATOM 1737 C C . GLY B 1 92 ? -8.766 5.043 11.656 1 93.5 92 GLY B C 1
ATOM 1738 O O . GLY B 1 92 ? -9.719 5.266 10.906 1 93.5 92 GLY B O 1
ATOM 1739 N N . ALA B 1 93 ? -7.645 4.531 11.234 1 95.06 93 ALA B N 1
ATOM 1740 C CA . ALA B 1 93 ? -7.457 4.137 9.844 1 95.06 93 ALA B CA 1
ATOM 1741 C C . ALA B 1 93 ? -8.422 3.016 9.453 1 95.06 93 ALA B C 1
ATOM 1743 O O . ALA B 1 93 ? -9.016 3.049 8.375 1 95.06 93 ALA B O 1
ATOM 1744 N N . LEU B 1 94 ? -8.547 2.055 10.336 1 94.62 94 LEU B N 1
ATOM 1745 C CA . LEU B 1 94 ? -9.438 0.928 10.078 1 94.62 94 LEU B CA 1
ATOM 1746 C C . LEU B 1 94 ? -10.883 1.395 9.969 1 94.62 94 LEU B C 1
ATOM 1748 O O . LEU B 1 94 ? -11.641 0.893 9.133 1 94.62 94 LEU B O 1
ATOM 1752 N N . LEU B 1 95 ? -11.258 2.373 10.789 1 92.81 95 LEU B N 1
ATOM 1753 C CA . LEU B 1 95 ? -12.602 2.947 10.711 1 92.81 95 LEU B CA 1
ATOM 1754 C C . LEU B 1 95 ? -12.836 3.598 9.352 1 92.81 95 LEU B C 1
ATOM 1756 O O . LEU B 1 95 ? -13.867 3.375 8.719 1 92.81 95 LEU B O 1
ATOM 1760 N N . HIS B 1 96 ? -11.898 4.395 8.898 1 94.56 96 HIS B N 1
ATOM 1761 C CA . HIS B 1 96 ? -12 5.035 7.594 1 94.56 96 HIS B CA 1
ATOM 1762 C C . HIS B 1 96 ? -12.023 3.996 6.477 1 94.56 96 HIS B C 1
ATOM 1764 O O . HIS B 1 96 ? -12.734 4.164 5.484 1 94.56 96 HIS B O 1
ATOM 1770 N N . PHE B 1 97 ? -11.258 2.906 6.621 1 95.94 97 PHE B N 1
ATOM 1771 C CA . PHE B 1 97 ? -11.18 1.829 5.645 1 95.94 97 PHE B CA 1
ATOM 1772 C C . PHE B 1 97 ? -12.539 1.17 5.457 1 95.94 97 PHE B C 1
ATOM 1774 O O . PHE B 1 97 ? -12.992 0.982 4.324 1 95.94 97 PHE B O 1
ATOM 1781 N N . VAL B 1 98 ? -13.18 0.927 6.52 1 94.56 98 VAL B N 1
ATOM 1782 C CA . VAL B 1 98 ? -14.477 0.256 6.5 1 94.56 98 VAL B CA 1
ATOM 1783 C C . VAL B 1 98 ? -15.531 1.196 5.934 1 94.56 98 VAL B C 1
ATOM 1785 O O . VAL B 1 98 ? -16.406 0.772 5.168 1 94.56 98 VAL B O 1
ATOM 1788 N N . ASP B 1 99 ? -15.477 2.428 6.289 1 92.06 99 ASP B N 1
ATOM 1789 C CA . ASP B 1 99 ? -16.438 3.424 5.824 1 92.06 99 ASP B CA 1
ATOM 1790 C C . ASP B 1 99 ? -16.422 3.529 4.301 1 92.06 99 ASP B C 1
ATOM 1792 O O . ASP B 1 99 ? -17.438 3.867 3.693 1 92.06 99 ASP B O 1
ATOM 1796 N N . GLY B 1 100 ? -15.312 3.195 3.727 1 92.06 100 GLY B N 1
ATOM 1797 C CA . GLY B 1 100 ? -15.172 3.318 2.285 1 92.06 100 GLY B CA 1
ATOM 1798 C C . GLY B 1 100 ? -15.469 2.027 1.545 1 92.06 100 GLY B C 1
ATOM 1799 O O . GLY B 1 100 ? -15.312 1.955 0.324 1 92.06 100 GLY B O 1
ATOM 1800 N N . MET B 1 101 ? -15.961 1.077 2.191 1 91.69 101 MET B N 1
ATOM 1801 C CA . MET B 1 101 ? -16.203 -0.224 1.576 1 91.69 101 MET B CA 1
ATOM 1802 C C . MET B 1 101 ? -17.625 -0.309 1.03 1 91.69 101 MET B C 1
ATOM 1804 O O . MET B 1 101 ? -18.547 0.302 1.58 1 91.69 101 MET B O 1
ATOM 1808 N N . SER B 1 102 ? -17.625 -1.157 -0.003 1 87.69 102 SER B N 1
ATOM 1809 C CA . SER B 1 102 ? -18.953 -1.529 -0.47 1 87.69 102 SER B CA 1
ATOM 1810 C C . SER B 1 102 ? -19.625 -2.5 0.494 1 87.69 102 SER B C 1
ATOM 1812 O O . SER B 1 102 ? -18.969 -3.088 1.354 1 87.69 102 SER B O 1
ATOM 1814 N N . GLY B 1 103 ? -20.969 -2.682 0.32 1 85.19 103 GLY B N 1
ATOM 1815 C CA . GLY B 1 103 ? -21.688 -3.652 1.126 1 85.19 103 GLY B CA 1
ATOM 1816 C C . GLY B 1 103 ? -21.125 -5.059 1.01 1 85.19 103 GLY B C 1
ATOM 1817 O O . GLY B 1 103 ? -20.984 -5.754 2.016 1 85.19 103 GLY B O 1
ATOM 1818 N N . ASP B 1 104 ? -20.766 -5.406 -0.195 1 86.38 104 ASP B N 1
ATOM 1819 C CA . ASP B 1 104 ? -20.219 -6.734 -0.438 1 86.38 104 ASP B CA 1
ATOM 1820 C C . ASP B 1 104 ? -18.844 -6.895 0.229 1 86.38 104 ASP B C 1
ATOM 1822 O O . ASP B 1 104 ? -18.547 -7.941 0.806 1 86.38 104 ASP B O 1
ATOM 1826 N N . GLU B 1 105 ? -18.109 -5.871 0.164 1 87.25 105 GLU B N 1
ATOM 1827 C CA . GLU B 1 105 ? -16.797 -5.906 0.782 1 87.25 105 GLU B CA 1
ATOM 1828 C C . GLU B 1 105 ? -16.891 -5.992 2.303 1 87.25 105 GLU B C 1
ATOM 1830 O O . GLU B 1 105 ? -16.156 -6.738 2.939 1 87.25 105 GLU B O 1
ATOM 1835 N N . ALA B 1 106 ? -17.781 -5.238 2.822 1 89.81 106 ALA B N 1
ATOM 1836 C CA . ALA B 1 106 ? -18 -5.254 4.266 1 89.81 106 ALA B CA 1
ATOM 1837 C C . ALA B 1 106 ? -18.453 -6.637 4.734 1 89.81 106 ALA B C 1
ATOM 1839 O O . ALA B 1 106 ? -17.984 -7.129 5.77 1 89.81 106 ALA B O 1
ATOM 1840 N N . SER B 1 107 ? -19.312 -7.227 3.949 1 89 107 SER B N 1
ATOM 1841 C CA . SER B 1 107 ? -19.781 -8.57 4.277 1 89 107 SER B CA 1
ATOM 1842 C C . SER B 1 107 ? -18.641 -9.586 4.23 1 89 107 SER B C 1
ATOM 1844 O O . SER B 1 107 ? -18.531 -10.445 5.109 1 89 107 SER B O 1
ATOM 1846 N N . ALA B 1 108 ? -17.844 -9.445 3.281 1 89.31 108 ALA B N 1
ATOM 1847 C CA . ALA B 1 108 ? -16.703 -10.336 3.154 1 89.31 108 ALA B CA 1
ATOM 1848 C C . ALA B 1 108 ? -15.734 -10.164 4.324 1 89.31 108 ALA B C 1
ATOM 1850 O O . ALA B 1 108 ? -15.188 -11.141 4.844 1 89.31 108 ALA B O 1
ATOM 1851 N N . LEU B 1 109 ? -15.523 -8.953 4.707 1 92.44 109 LEU B N 1
ATOM 1852 C CA . LEU B 1 109 ? -14.648 -8.656 5.832 1 92.44 109 LEU B CA 1
ATOM 1853 C C . LEU B 1 109 ? -15.211 -9.227 7.129 1 92.44 109 LEU B C 1
ATOM 1855 O O . LEU B 1 109 ? -14.469 -9.789 7.941 1 92.44 109 LEU B O 1
ATOM 1859 N N . ARG B 1 110 ? -16.438 -9.109 7.285 1 90.94 110 ARG B N 1
ATOM 1860 C CA . ARG B 1 110 ? -17.094 -9.656 8.469 1 90.94 110 ARG B CA 1
ATOM 1861 C C . ARG B 1 110 ? -16.953 -11.172 8.516 1 90.94 110 ARG B C 1
ATOM 1863 O O . ARG B 1 110 ? -16.641 -11.734 9.57 1 90.94 110 ARG B O 1
ATOM 1870 N N . ALA B 1 111 ? -17.156 -11.727 7.414 1 90.81 111 ALA B N 1
ATOM 1871 C CA . ALA B 1 111 ? -17.016 -13.18 7.328 1 90.81 111 ALA B CA 1
ATOM 1872 C C . ALA B 1 111 ? -15.586 -13.602 7.652 1 90.81 111 ALA B C 1
ATOM 1874 O O . ALA B 1 111 ? -15.367 -14.602 8.352 1 90.81 111 ALA B O 1
ATOM 1875 N N . ALA B 1 112 ? -14.68 -12.914 7.172 1 90 112 ALA B N 1
ATOM 1876 C CA . ALA B 1 112 ? -13.266 -13.203 7.434 1 90 112 ALA B CA 1
ATOM 1877 C C . ALA B 1 112 ? -12.945 -13.062 8.914 1 90 112 ALA B C 1
ATOM 1879 O O . ALA B 1 112 ? -12.203 -13.875 9.477 1 90 112 ALA B O 1
ATOM 1880 N N . LEU B 1 113 ? -13.484 -12.039 9.508 1 90.88 113 LEU B N 1
ATOM 1881 C CA . LEU B 1 113 ? -13.266 -11.805 10.93 1 90.88 113 LEU B CA 1
ATOM 1882 C C . LEU B 1 113 ? -13.852 -12.945 11.766 1 90.88 113 LEU B C 1
ATOM 1884 O O . LEU B 1 113 ? -13.219 -13.422 12.703 1 90.88 113 LEU B O 1
ATOM 1888 N N . ASP B 1 114 ? -15 -13.344 11.344 1 87.38 114 ASP B N 1
ATOM 1889 C CA . ASP B 1 114 ? -15.672 -14.43 12.047 1 87.38 114 ASP B CA 1
ATOM 1890 C C . ASP B 1 114 ? -14.883 -15.734 11.922 1 87.38 114 ASP B C 1
ATOM 1892 O O . ASP B 1 114 ? -14.773 -16.5 12.883 1 87.38 114 ASP B O 1
ATOM 1896 N N . SER B 1 115 ? -14.391 -15.906 10.773 1 83.56 115 SER B N 1
ATOM 1897 C CA . SER B 1 115 ? -13.594 -17.109 10.531 1 83.56 115 SER B CA 1
ATOM 1898 C C . SER B 1 115 ? -12.312 -17.094 11.352 1 83.56 115 SER B C 1
ATOM 1900 O O . SER B 1 115 ? -11.914 -18.109 11.914 1 83.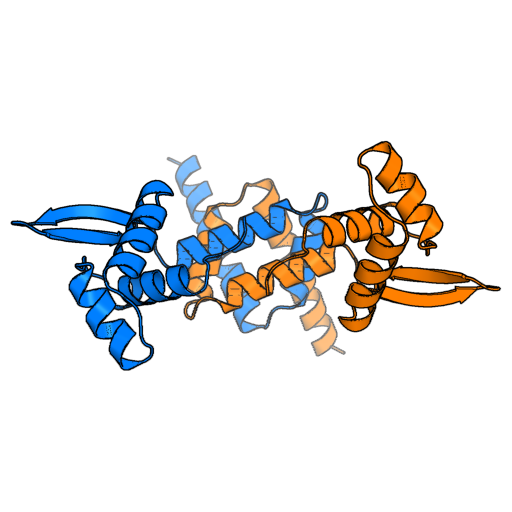56 115 SER B O 1
ATOM 1902 N N . ALA B 1 116 ? -11.68 -15.984 11.484 1 80.75 116 ALA B N 1
ATOM 1903 C CA . ALA B 1 116 ? -10.43 -15.852 12.234 1 80.75 116 ALA B CA 1
ATOM 1904 C C . ALA B 1 116 ? -10.664 -16.031 13.727 1 80.75 116 ALA B C 1
ATOM 1906 O O . ALA B 1 116 ? -9.859 -16.672 14.414 1 80.75 116 ALA B O 1
ATOM 1907 N N . LEU B 1 117 ? -11.719 -15.492 14.172 1 77.06 117 LEU B N 1
ATOM 1908 C CA . LEU B 1 117 ? -12.047 -15.602 15.586 1 77.06 117 LEU B CA 1
ATOM 1909 C C . LEU B 1 117 ? -12.414 -17.031 15.953 1 77.06 117 LEU B C 1
ATOM 1911 O O . LEU B 1 117 ? -12.078 -17.516 17.047 1 77.06 117 LEU B O 1
ATOM 1915 N N . ALA B 1 118 ? -13.078 -17.719 15.047 1 78.5 118 ALA B N 1
ATOM 1916 C CA . ALA B 1 118 ? -13.422 -19.125 15.273 1 78.5 118 ALA B CA 1
ATOM 1917 C C . ALA B 1 118 ? -12.172 -19.984 15.352 1 78.5 118 ALA B C 1
ATOM 1919 O O . ALA B 1 118 ? -12.109 -20.922 16.156 1 78.5 118 ALA B O 1
ATOM 1920 N N . GLN B 1 119 ? -11.219 -19.578 14.633 1 75.38 119 GLN B N 1
ATOM 1921 C CA . GLN B 1 119 ? -9.969 -20.328 14.617 1 75.38 119 GLN B CA 1
ATOM 1922 C C . GLN B 1 119 ? -9.164 -20.094 15.891 1 75.38 119 GLN B C 1
ATOM 1924 O O . GLN B 1 119 ? -8.539 -21.016 16.422 1 75.38 119 GLN B O 1
ATOM 1929 N N . VAL B 1 120 ? -9.148 -18.922 16.344 1 70.31 120 VAL B N 1
ATOM 1930 C CA . VAL B 1 120 ? -8.445 -18.578 17.578 1 70.31 120 VAL B CA 1
ATOM 1931 C C . VAL B 1 120 ? -9.102 -19.297 18.766 1 70.31 120 VAL B C 1
ATOM 1933 O O . VAL B 1 120 ? -8.414 -19.844 19.625 1 70.31 120 VAL B O 1
ATOM 1936 N N . LYS B 1 121 ? -10.406 -19.281 18.797 1 72.25 121 LYS B N 1
ATOM 1937 C CA . LYS B 1 121 ? -11.125 -19.984 19.859 1 72.25 121 LYS B CA 1
ATOM 1938 C C . LYS B 1 121 ? -10.852 -21.484 19.812 1 72.25 121 LYS B C 1
ATOM 1940 O O . LYS B 1 121 ? -10.648 -22.109 20.859 1 72.25 121 LYS B O 1
ATOM 1945 N N . ALA B 1 122 ? -10.805 -21.984 18.578 1 70.44 122 ALA B N 1
ATOM 1946 C CA . ALA B 1 122 ? -10.547 -23.406 18.422 1 70.44 122 ALA B CA 1
ATOM 1947 C C . ALA B 1 122 ? -9.141 -23.766 18.891 1 70.44 122 ALA B C 1
ATOM 1949 O O . ALA B 1 122 ? -8.938 -24.797 19.531 1 70.44 122 ALA B O 1
ATOM 1950 N N . ARG B 1 123 ? -8.289 -22.875 18.719 1 69.06 123 ARG B N 1
ATOM 1951 C CA . ARG B 1 123 ? -6.902 -23.094 19.125 1 69.06 123 ARG B CA 1
ATOM 1952 C C . ARG B 1 123 ? -6.758 -23 20.641 1 69.06 123 ARG B C 1
ATOM 1954 O O . ARG B 1 123 ? -5.895 -23.656 21.234 1 69.06 123 ARG B O 1
ATOM 1961 N N . ASP B 1 124 ? -7.508 -22.172 21.203 1 69.25 124 ASP B N 1
ATOM 1962 C CA . ASP B 1 124 ? -7.461 -22.016 22.656 1 69.25 124 ASP B CA 1
ATOM 1963 C C . ASP B 1 124 ? -8.133 -23.188 23.359 1 69.25 124 ASP B C 1
ATOM 1965 O O . ASP B 1 124 ? -7.793 -23.516 24.5 1 69.25 124 ASP B O 1
ATOM 1969 N N . GLU B 1 125 ? -9.148 -23.75 22.797 1 69.81 125 GLU B N 1
ATOM 1970 C CA . GLU B 1 125 ? -9.859 -24.891 23.391 1 69.81 125 GLU B CA 1
ATOM 1971 C C . GLU B 1 125 ? -9.086 -26.188 23.188 1 69.81 125 GLU B C 1
ATOM 1973 O O . GLU B 1 125 ? -9.258 -27.141 23.953 1 69.81 125 GLU B O 1
ATOM 1978 N N . GLU B 1 126 ? -8.164 -26.281 22.312 1 56.69 126 GLU B N 1
ATOM 1979 C CA . GLU B 1 126 ? -7.281 -27.438 22.266 1 56.69 126 GLU B CA 1
ATOM 1980 C C . GLU B 1 126 ? -6.137 -27.297 23.266 1 56.69 126 GLU B C 1
ATOM 1982 O O . GLU B 1 126 ? -5.633 -26.203 23.484 1 56.69 126 GLU B O 1
#

Foldseek 3Di:
DDPDDPLLVLQQVVQLVVVDWDFLVVSQVVVVVPPDDDSVRSVVSQVVCVVVPQWDWDDDPNTIIIHGPDHPVVSVVVVVVVVLVVDPCSVVVVVVVLVPDDPVVNVVVVVVVVVVVVVVVVVVVD/DDPDDPLLVLQQVVQLVVVDWDFLVVSQVVVVVPPDDDSVRSVVSQVVCVVVPQWDWDDDPNTIIIHGPDHPVVSVVVVVVVVLVVDPCSVVVVVVVLVPDDPVVNVVVVVVVVVVVVVVVVVVVD